Protein AF-A0A524EZS9-F1 (afdb_monomer)

Foldseek 3Di:
DQDKAADDDDDDADDDDAQDADPVRFADAHWTWDDDPFKIWIFHGHRRDTQDIFIATDDDAQWDALQADPVLVQLPDPDHDPPDPSQVVLLVCQLVRNHFKHKDKDAPVVVVVSVVVCVVSVWDWDWAPDPDPRIIMIMIGHWDALVVSTPVVSLVVVVVVRCCSQPNDCVVVVVVLCVVRPPDILNVCNVPDLPDDPDLSSLSVNSSNSSHHSSVSSSVVRD

pLDDT: mean 88.66, std 10.52, range [48.5, 98.44]

Sequence (223 aa):
MKELEKISDDPKSLKRIGRYKDKKGFSLHGIFKRTYSKTQDILFINNGYLMARYKYPRIKPKFNSPMLNAFNLHLCGGWRWTNMDVKKEILNRVIKGLKPMGDIVDKSGDIVKISEILEKEGVTYKITPHSWKGHENIRFCRNGKIEEIFDIEALLADYCDYYATIVGEFEDEYQNFMLKISDHKLSDFLNFNISTPELDSDVIITGLILGYPVWSTVYVMWM

Solvent-accessible surface area (backbone atoms only — not comparable to full-atom values): 12771 Å² total; per-residue (Å²): 129,84,75,71,46,76,79,45,88,67,84,84,84,69,101,52,91,36,85,40,52,50,99,87,67,50,51,35,65,31,35,31,40,38,80,56,96,63,31,34,34,43,37,36,27,59,41,7,36,82,76,48,75,42,65,35,76,60,78,83,81,67,50,84,52,78,24,38,30,76,69,40,46,49,67,74,55,100,53,73,78,84,96,65,66,56,68,61,49,42,54,53,27,25,78,69,58,45,21,42,35,33,76,45,77,40,44,50,78,56,47,54,57,51,47,56,52,31,57,75,71,67,36,50,69,48,78,44,86,42,96,50,90,72,28,26,32,42,30,35,26,46,80,52,42,43,72,80,77,39,64,57,68,35,44,50,57,39,51,48,57,49,30,56,72,74,77,61,72,51,69,68,51,51,52,55,34,47,71,72,44,63,97,31,41,50,65,73,51,67,78,58,67,75,87,68,58,88,48,68,39,42,41,49,48,41,25,56,46,48,4,32,34,69,63,59,39,53,32,60,77,70,109

Mean predicted aligned error: 5.59 Å

Radius of gyration: 18.58 Å; Cα contacts (8 Å, |Δi|>4): 363; chains: 1; bounding box: 44×37×51 Å

Nearest PDB structures (foldseek):
  2guk-assembly1_B  TM=6.531E-01  e=2.894E-02  Porphyromonas gingivalis W83
  4r29-assembly4_D  TM=4.870E-01  e=7.690E-02  Escherichia coli O157:H7
  8rdw-assembly1_BQ  TM=5.490E-01  e=1.146E+00  Psychrobacter urativorans
  4u9w-assembly4_D  TM=3.038E-01  e=1.146E+00  Homo sapiens
  4u9w-assembly3_C  TM=3.074E-01  e=1.146E+00  Homo sapiens

Structure (mmCIF, N/CA/C/O backbone):
data_AF-A0A524EZS9-F1
#
_entry.id   AF-A0A524EZS9-F1
#
loop_
_atom_site.group_PDB
_atom_site.id
_atom_site.type_symbol
_atom_site.label_atom_id
_atom_site.label_alt_id
_atom_site.label_comp_id
_atom_site.label_asym_id
_atom_site.label_entity_id
_atom_site.label_seq_id
_atom_site.pdbx_PDB_ins_code
_atom_site.Cartn_x
_atom_site.Cartn_y
_atom_site.Cartn_z
_atom_site.occupancy
_atom_site.B_iso_or_equiv
_atom_site.auth_seq_id
_atom_site.auth_comp_id
_atom_site.auth_asym_id
_atom_site.auth_atom_id
_atom_site.pdbx_PDB_model_num
ATOM 1 N N . MET A 1 1 ? 6.818 6.355 -30.785 1.00 48.62 1 MET A N 1
ATOM 2 C CA . MET A 1 1 ? 6.673 6.358 -29.308 1.00 48.62 1 MET A CA 1
ATOM 3 C C . MET A 1 1 ? 6.573 4.900 -28.879 1.00 48.62 1 MET A C 1
ATOM 5 O O . MET A 1 1 ? 5.760 4.211 -29.481 1.00 48.62 1 MET A O 1
ATOM 9 N N . LYS A 1 2 ? 7.411 4.396 -27.957 1.00 61.16 2 LYS A N 1
ATOM 10 C CA . LYS A 1 2 ? 7.234 3.025 -27.431 1.00 61.16 2 LYS A CA 1
ATOM 11 C C . LYS A 1 2 ? 5.837 2.899 -26.813 1.00 61.16 2 LYS A C 1
ATOM 13 O O . LYS A 1 2 ? 5.360 3.868 -26.222 1.00 61.16 2 LYS A O 1
ATOM 18 N N . GLU A 1 3 ? 5.204 1.748 -26.999 1.00 78.44 3 GLU A N 1
ATOM 19 C CA . GLU A 1 3 ? 3.816 1.510 -26.602 1.00 78.44 3 GLU A CA 1
ATOM 20 C C . GLU A 1 3 ? 3.653 1.643 -25.079 1.00 78.44 3 GLU A C 1
ATOM 22 O O . GLU A 1 3 ? 4.489 1.163 -24.309 1.00 78.44 3 GLU A O 1
ATOM 27 N N . LEU A 1 4 ? 2.632 2.394 -24.657 1.00 81.69 4 LEU A N 1
ATOM 28 C CA . LEU A 1 4 ? 2.242 2.536 -23.257 1.00 81.69 4 LEU A CA 1
ATOM 29 C C . LEU A 1 4 ? 1.119 1.543 -22.982 1.00 81.69 4 LEU A C 1
ATOM 31 O O . LEU A 1 4 ? 0.081 1.597 -23.639 1.00 81.69 4 LEU A O 1
ATOM 35 N N . GLU A 1 5 ? 1.318 0.676 -22.000 1.00 85.44 5 GLU A N 1
ATOM 36 C CA . GLU A 1 5 ? 0.307 -0.276 -21.545 1.00 85.44 5 GLU A CA 1
ATOM 37 C C . GLU A 1 5 ? -0.454 0.350 -20.373 1.00 85.44 5 GLU A C 1
ATOM 39 O O . GLU A 1 5 ? 0.157 0.710 -19.365 1.00 85.44 5 GLU A O 1
ATOM 44 N N . LYS A 1 6 ? -1.771 0.534 -20.499 1.00 82.56 6 LYS A N 1
ATOM 45 C CA . LYS A 1 6 ? -2.599 1.042 -19.397 1.00 82.56 6 LYS A CA 1
ATOM 46 C C . LYS A 1 6 ? -2.826 -0.082 -18.389 1.00 82.56 6 LYS A C 1
ATOM 48 O O . LYS A 1 6 ? -3.262 -1.157 -18.779 1.00 82.56 6 LYS A O 1
ATOM 53 N N . ILE A 1 7 ? -2.545 0.178 -17.114 1.00 82.19 7 ILE A N 1
ATOM 54 C CA . ILE A 1 7 ? -2.634 -0.831 -16.045 1.00 82.19 7 ILE A CA 1
ATOM 55 C C . ILE A 1 7 ? -3.700 -0.510 -14.984 1.00 82.19 7 ILE A C 1
ATOM 57 O O . ILE A 1 7 ? -3.928 -1.317 -14.091 1.00 82.19 7 ILE A O 1
ATOM 61 N N . SER A 1 8 ? -4.356 0.654 -15.070 1.00 74.00 8 SER A N 1
ATOM 62 C CA . SER A 1 8 ? -5.534 1.005 -14.259 1.00 74.00 8 SER A CA 1
ATOM 63 C C . SER A 1 8 ? -6.376 2.077 -14.952 1.00 74.00 8 SER A C 1
ATOM 65 O O . SER A 1 8 ? -5.825 3.062 -15.459 1.00 74.00 8 SER A O 1
ATOM 67 N N . ASP A 1 9 ? -7.698 1.895 -14.94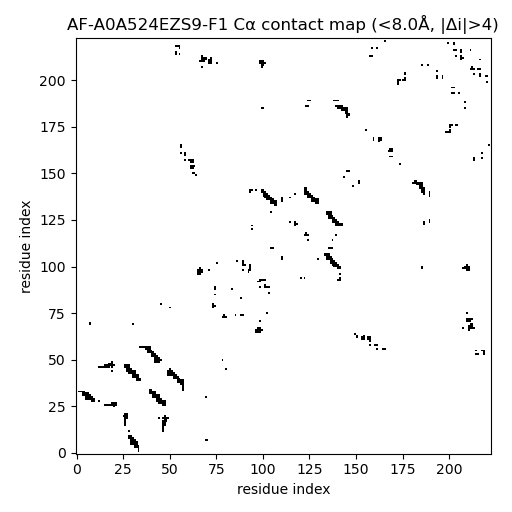1 1.00 63.00 9 ASP A N 1
ATOM 68 C CA . ASP A 1 9 ? -8.696 2.904 -15.317 1.00 63.00 9 ASP A CA 1
ATOM 69 C C . ASP A 1 9 ? -8.974 3.883 -14.164 1.00 63.00 9 ASP A C 1
ATOM 71 O O . ASP A 1 9 ? -8.695 3.573 -13.007 1.00 63.00 9 ASP A O 1
ATOM 75 N N . ASP A 1 10 ? -9.499 5.066 -14.500 1.00 62.81 10 ASP A N 1
ATOM 76 C CA . ASP A 1 10 ? -9.857 6.142 -13.564 1.00 62.81 10 ASP A CA 1
ATOM 77 C C . ASP A 1 10 ? -11.106 6.908 -14.081 1.00 62.81 10 ASP A C 1
ATOM 79 O O . ASP A 1 10 ? -11.367 6.850 -15.295 1.00 62.81 10 ASP A O 1
ATOM 83 N N . PRO A 1 11 ? -11.916 7.597 -13.239 1.00 49.69 11 PRO A N 1
ATOM 84 C CA . PRO A 1 11 ? -13.116 8.311 -13.665 1.00 49.69 11 PRO A CA 1
ATOM 85 C C . PRO A 1 11 ? -12.852 9.403 -14.714 1.00 49.69 11 PRO A C 1
ATOM 87 O O . PRO A 1 11 ? -11.802 10.034 -14.770 1.00 49.69 11 PRO A O 1
ATOM 90 N N . LYS A 1 12 ? -13.861 9.609 -15.568 1.00 51.62 12 LYS A N 1
ATOM 91 C CA . LYS A 1 12 ? -13.824 10.316 -16.864 1.00 51.62 12 LYS A CA 1
ATOM 92 C C . LYS A 1 12 ? -13.040 11.644 -16.899 1.00 51.62 12 LYS A C 1
ATOM 94 O O . LYS A 1 12 ? -13.173 12.501 -16.029 1.00 51.62 12 LYS A O 1
ATOM 99 N N . SER A 1 13 ? -12.322 11.846 -18.011 1.00 48.50 13 SER A N 1
ATOM 100 C CA . SER A 1 13 ? -11.521 13.036 -18.322 1.00 48.50 13 SER A CA 1
ATOM 101 C C . SER A 1 13 ? -12.353 14.268 -18.715 1.00 48.50 13 SER A C 1
ATOM 103 O O . SER A 1 13 ? -13.384 14.175 -19.382 1.00 48.50 13 SER A O 1
ATOM 105 N N . LEU A 1 14 ? -11.858 15.453 -18.339 1.00 54.78 14 LEU A N 1
ATOM 106 C CA . LEU A 1 14 ? -12.316 16.759 -18.830 1.00 54.78 14 LEU A CA 1
ATOM 107 C C . LEU A 1 14 ? -11.382 17.261 -19.948 1.00 54.78 14 LEU A C 1
ATOM 109 O O . LEU A 1 14 ? -10.193 16.940 -19.971 1.00 54.78 14 LEU A O 1
ATOM 113 N N . LYS A 1 15 ? -11.909 18.084 -20.869 1.00 50.81 15 LYS A N 1
ATOM 114 C CA . LYS A 1 15 ? -11.170 18.701 -21.991 1.00 50.81 15 LYS A CA 1
ATOM 115 C C . LYS A 1 15 ? -10.020 19.605 -21.495 1.00 50.81 15 LYS A C 1
ATOM 117 O O . LYS A 1 15 ? -10.236 20.796 -21.291 1.00 50.81 15 LYS A O 1
ATOM 122 N N . ARG A 1 16 ? -8.798 19.075 -21.335 1.00 54.31 16 ARG A N 1
ATOM 123 C CA . ARG A 1 16 ? -7.534 19.843 -21.210 1.00 54.31 16 ARG A CA 1
ATOM 124 C C . ARG A 1 16 ? -6.360 19.120 -21.905 1.00 54.31 16 ARG A C 1
ATOM 126 O O . ARG A 1 16 ? -6.381 17.898 -22.064 1.00 54.31 16 ARG A O 1
ATOM 133 N N . ILE A 1 17 ? -5.377 19.897 -22.380 1.00 68.69 17 ILE A N 1
ATOM 134 C CA . ILE A 1 17 ? -4.349 19.505 -23.368 1.00 68.69 17 ILE A CA 1
ATOM 135 C C . ILE A 1 17 ? -2.992 19.276 -22.681 1.00 68.69 17 ILE A C 1
ATOM 137 O O . ILE A 1 17 ? -2.251 20.226 -22.448 1.00 68.69 17 ILE A O 1
ATOM 141 N N . GLY A 1 18 ? -2.641 18.023 -22.394 1.00 76.81 18 GLY A N 1
ATOM 142 C CA . GLY A 1 18 ? -1.291 17.645 -21.961 1.00 76.81 18 GLY A CA 1
ATOM 143 C C . GLY A 1 18 ? -0.441 17.023 -23.082 1.00 76.81 18 GLY A C 1
ATOM 144 O O . GLY A 1 18 ? -0.925 16.766 -24.189 1.00 76.81 18 GLY A O 1
ATOM 145 N N . ARG A 1 19 ? 0.848 16.773 -22.801 1.00 88.31 19 ARG A N 1
ATOM 146 C CA . ARG A 1 19 ? 1.817 16.189 -23.756 1.00 88.31 19 ARG A CA 1
ATOM 147 C C . ARG A 1 19 ? 1.499 14.733 -24.108 1.00 88.31 19 ARG A C 1
ATOM 149 O O . ARG A 1 19 ? 1.779 14.299 -25.223 1.00 88.31 19 ARG A O 1
ATOM 156 N N . TYR A 1 20 ? 0.972 13.968 -23.157 1.00 88.38 20 TYR A N 1
ATOM 157 C CA . TYR A 1 20 ? 0.719 12.540 -23.327 1.00 88.38 20 TYR A CA 1
ATOM 158 C C . TYR A 1 20 ? -0.641 12.313 -23.989 1.00 88.38 20 TYR A C 1
ATOM 160 O O . TYR A 1 20 ? -1.681 12.600 -23.397 1.00 88.38 20 TYR A O 1
ATOM 168 N N . LYS A 1 21 ? -0.620 11.791 -25.219 1.00 87.88 21 LYS A N 1
ATOM 169 C CA . LYS A 1 21 ? -1.804 11.542 -26.048 1.00 87.88 21 LYS A CA 1
ATOM 170 C C . LYS A 1 21 ? -1.781 10.134 -26.638 1.00 87.88 21 LYS A C 1
ATOM 172 O O . LYS A 1 21 ? -0.705 9.571 -26.844 1.00 87.88 21 LYS A O 1
ATOM 177 N N . ASP A 1 22 ? -2.957 9.579 -26.905 1.00 85.00 22 ASP A N 1
ATOM 178 C CA . ASP A 1 22 ? -3.101 8.339 -27.664 1.00 85.00 22 ASP A CA 1
ATOM 179 C C . ASP A 1 22 ? -2.868 8.558 -29.175 1.00 85.00 22 ASP A C 1
ATOM 181 O O . ASP A 1 22 ? -2.621 9.675 -29.639 1.00 85.00 22 ASP A O 1
ATOM 185 N N . LYS A 1 23 ? -2.957 7.479 -29.968 1.00 84.94 23 LYS A N 1
ATOM 186 C CA . LYS A 1 23 ? -2.782 7.528 -31.434 1.00 84.94 23 LYS A CA 1
ATOM 187 C C . LYS A 1 23 ? -3.839 8.391 -32.146 1.00 84.94 23 LYS A C 1
ATOM 189 O O . LYS A 1 23 ? -3.603 8.808 -33.273 1.00 84.94 23 LYS A O 1
ATOM 194 N N . LYS A 1 24 ? -4.986 8.649 -31.511 1.00 83.25 24 LYS A N 1
ATOM 195 C CA . LYS A 1 24 ? -6.090 9.469 -32.035 1.00 83.25 24 LYS A CA 1
ATOM 196 C C . LYS A 1 24 ? -6.012 10.927 -31.552 1.00 83.25 24 LYS A C 1
ATOM 198 O O . LYS A 1 24 ? -6.862 11.734 -31.912 1.00 83.25 24 LYS A O 1
ATOM 203 N N . GLY A 1 25 ? -4.994 11.278 -30.762 1.00 83.31 25 GLY A N 1
ATOM 204 C CA . GLY A 1 25 ? -4.777 12.625 -30.238 1.00 83.31 25 GLY A CA 1
ATOM 205 C C . GLY A 1 25 ? -5.527 12.941 -28.940 1.00 83.31 25 GLY A C 1
ATOM 206 O O . GLY A 1 25 ? -5.452 14.084 -28.479 1.00 83.31 25 GLY A O 1
ATOM 207 N N . PHE A 1 26 ? -6.208 11.971 -28.322 1.00 83.62 26 PHE A N 1
ATOM 208 C CA . PHE A 1 26 ? -6.876 12.163 -27.034 1.00 83.62 26 PHE A CA 1
ATOM 209 C C . PHE A 1 26 ? -5.866 12.141 -25.887 1.00 83.62 26 PHE A C 1
ATOM 211 O O . PHE A 1 26 ? -4.957 11.312 -25.863 1.00 83.62 26 PHE A O 1
ATOM 218 N N . SER A 1 27 ? -6.027 13.049 -24.922 1.00 87.25 27 SER A N 1
ATOM 219 C CA . SER A 1 27 ? -5.184 13.106 -23.724 1.00 87.25 27 SER A CA 1
ATOM 220 C C . SER A 1 27 ? -5.274 11.800 -22.929 1.00 87.25 27 SER A C 1
ATOM 222 O O . SER A 1 27 ? -6.368 11.341 -22.599 1.00 87.25 27 SER A O 1
ATOM 224 N N . LEU A 1 28 ? -4.120 11.227 -22.584 1.00 88.25 28 LEU A N 1
ATOM 225 C CA . LEU A 1 28 ? -4.051 10.033 -21.743 1.00 88.25 28 LEU A CA 1
ATOM 226 C C . LEU A 1 28 ? -4.429 10.361 -20.294 1.00 88.25 28 LEU A C 1
ATOM 228 O O . LEU A 1 28 ? -4.096 11.428 -19.780 1.00 88.25 28 LEU A O 1
ATOM 232 N N . HIS A 1 29 ? -5.101 9.428 -19.627 1.00 86.25 29 HIS A N 1
ATOM 233 C CA . HIS A 1 29 ? -5.474 9.533 -18.220 1.00 86.25 29 HIS A CA 1
ATOM 234 C C . HIS A 1 29 ? -5.398 8.146 -17.567 1.00 86.25 29 HIS A C 1
ATOM 236 O O . HIS A 1 29 ? -5.930 7.180 -18.123 1.00 86.25 29 HIS A O 1
ATOM 242 N N . GLY A 1 30 ? -4.724 8.045 -16.422 1.00 87.00 30 GLY A N 1
ATOM 243 C CA . GLY A 1 30 ? -4.554 6.814 -15.649 1.00 87.00 30 GLY A CA 1
ATOM 244 C C . GLY A 1 30 ?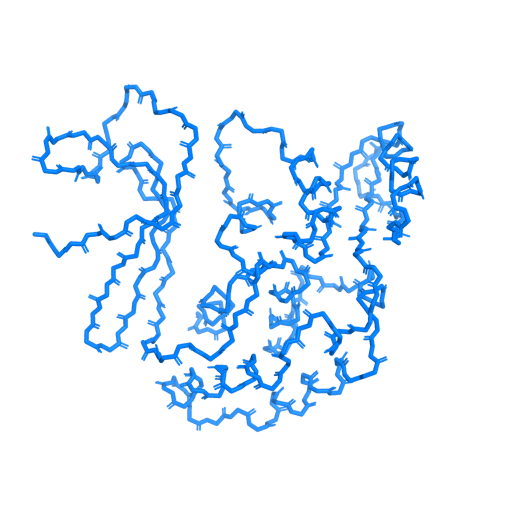 -3.089 6.456 -15.394 1.00 87.00 30 GLY A C 1
ATOM 245 O O . GLY A 1 30 ? -2.196 7.303 -15.473 1.00 87.00 30 GLY A O 1
ATOM 246 N N . ILE A 1 31 ? -2.855 5.181 -15.087 1.00 89.94 31 ILE A N 1
ATOM 247 C CA . ILE A 1 31 ? -1.532 4.636 -14.764 1.00 89.94 31 ILE A CA 1
ATOM 248 C C . ILE A 1 31 ? -1.049 3.791 -15.942 1.00 89.94 31 ILE A C 1
ATOM 250 O O . ILE A 1 31 ? -1.762 2.902 -16.414 1.00 89.94 31 ILE A O 1
ATOM 254 N N . PHE A 1 32 ? 0.160 4.069 -16.422 1.00 92.50 32 PHE A N 1
ATOM 255 C CA . PHE A 1 32 ? 0.726 3.449 -17.617 1.00 92.50 32 PHE A CA 1
ATOM 256 C C . PHE A 1 32 ? 2.084 2.824 -17.327 1.00 92.50 32 PHE A C 1
ATOM 258 O O . PHE A 1 32 ? 2.932 3.440 -16.689 1.00 92.50 32 PHE A O 1
ATOM 265 N N . LYS A 1 33 ? 2.321 1.632 -17.866 1.00 94.12 33 LYS A N 1
ATOM 266 C CA . LYS A 1 33 ? 3.607 0.941 -17.829 1.00 94.12 33 LYS A CA 1
ATOM 267 C C . LYS A 1 33 ? 4.348 1.138 -19.146 1.00 94.12 33 LYS A C 1
ATOM 269 O O . LYS A 1 33 ? 3.765 1.048 -20.230 1.00 94.12 33 LYS A O 1
ATOM 274 N N . ARG A 1 34 ? 5.656 1.375 -19.060 1.00 94.25 34 ARG A N 1
ATOM 275 C CA . ARG A 1 34 ? 6.574 1.395 -20.203 1.00 94.25 34 ARG A CA 1
ATOM 276 C C . ARG A 1 34 ? 7.773 0.505 -19.914 1.00 94.25 34 ARG A C 1
ATOM 278 O O . ARG A 1 34 ? 8.485 0.723 -18.943 1.00 94.25 34 ARG A O 1
ATOM 285 N N . THR A 1 35 ? 8.035 -0.455 -20.794 1.00 93.44 35 THR A N 1
ATOM 286 C CA . THR A 1 35 ? 9.112 -1.436 -20.602 1.00 93.44 35 THR A CA 1
ATOM 287 C C . THR A 1 35 ? 10.314 -1.139 -21.503 1.00 93.44 35 THR A C 1
ATOM 289 O O . THR A 1 35 ? 10.173 -0.827 -22.690 1.00 93.44 35 THR A O 1
ATOM 292 N N . TYR A 1 36 ? 11.515 -1.256 -20.941 1.00 93.00 36 TYR A N 1
ATOM 293 C CA . TYR A 1 36 ? 12.800 -1.200 -21.640 1.00 93.00 36 TYR A CA 1
ATOM 294 C C . TYR A 1 36 ? 13.545 -2.533 -21.466 1.00 93.00 36 TYR A C 1
ATOM 296 O O . TYR A 1 36 ? 13.047 -3.463 -20.832 1.00 93.00 36 TYR A O 1
ATOM 304 N N . SER A 1 37 ? 14.740 -2.644 -22.053 1.00 91.31 37 SER A N 1
ATOM 305 C CA . SER A 1 37 ? 15.555 -3.860 -21.948 1.00 91.31 37 SER A CA 1
ATOM 306 C C . SER A 1 37 ? 15.927 -4.177 -20.497 1.00 91.31 37 SER A C 1
ATOM 308 O O . SER A 1 37 ? 15.740 -5.309 -20.074 1.00 91.31 37 SER A O 1
ATOM 310 N N . LYS A 1 38 ? 16.385 -3.171 -19.738 1.00 91.88 38 LYS A N 1
ATOM 311 C CA . LYS A 1 38 ? 16.866 -3.323 -18.350 1.00 91.88 38 LYS A CA 1
ATOM 312 C C . LYS A 1 38 ? 15.968 -2.705 -17.273 1.00 91.88 38 LYS A C 1
ATOM 314 O O . LYS A 1 38 ? 16.179 -2.947 -16.096 1.00 91.88 38 LYS A O 1
ATOM 319 N N . THR A 1 39 ? 15.012 -1.860 -17.654 1.00 93.69 39 THR A N 1
ATOM 320 C CA . THR A 1 39 ? 14.208 -1.066 -16.706 1.00 93.69 39 THR A CA 1
ATOM 321 C C . THR A 1 39 ? 12.743 -1.024 -17.109 1.00 93.69 39 THR A C 1
ATOM 323 O O . THR A 1 39 ? 12.391 -1.312 -18.259 1.00 93.69 39 THR A O 1
ATOM 326 N N . GLN A 1 40 ? 11.890 -0.631 -16.171 1.00 94.75 40 GLN A N 1
ATOM 327 C CA . GLN A 1 40 ? 10.481 -0.326 -16.387 1.00 94.75 40 GLN A CA 1
ATOM 328 C C . GLN A 1 40 ? 10.155 1.049 -15.796 1.00 94.75 40 GLN A C 1
ATOM 330 O O . GLN A 1 40 ? 10.717 1.441 -14.778 1.00 94.75 40 GLN A O 1
ATOM 335 N N . ASP A 1 41 ? 9.264 1.787 -16.462 1.00 95.06 41 ASP A N 1
ATOM 336 C CA . ASP A 1 41 ? 8.643 2.990 -15.914 1.00 95.06 41 ASP A CA 1
ATOM 337 C C . ASP A 1 41 ? 7.170 2.703 -15.595 1.00 95.06 41 ASP A C 1
ATOM 339 O O . ASP A 1 41 ? 6.451 2.156 -16.439 1.00 95.06 41 ASP A O 1
ATOM 343 N N . ILE A 1 42 ? 6.696 3.181 -14.446 1.00 93.94 42 ILE A N 1
ATOM 344 C CA . ILE A 1 42 ? 5.274 3.424 -14.186 1.00 93.94 42 ILE A CA 1
ATOM 345 C C . ILE A 1 42 ? 5.030 4.929 -14.219 1.00 93.94 42 ILE A C 1
ATOM 347 O O . ILE A 1 42 ? 5.713 5.698 -13.544 1.00 93.94 42 ILE A O 1
ATOM 351 N N . LEU A 1 43 ? 4.073 5.348 -15.040 1.00 92.62 43 LEU A N 1
ATOM 352 C CA . LEU A 1 43 ? 3.720 6.736 -15.302 1.00 92.62 43 LEU A CA 1
ATOM 353 C C . LEU A 1 43 ? 2.302 6.998 -14.808 1.00 92.62 43 LEU A C 1
ATOM 355 O O . LEU A 1 43 ? 1.352 6.379 -15.284 1.00 92.62 43 LEU A O 1
ATOM 359 N N . PHE A 1 44 ? 2.159 7.964 -13.913 1.00 89.75 44 PHE A N 1
ATOM 360 C CA . PHE A 1 44 ? 0.867 8.478 -13.479 1.00 89.75 44 PHE A CA 1
ATOM 361 C C . PHE A 1 44 ? 0.534 9.691 -14.332 1.00 89.75 44 PHE A C 1
ATOM 363 O O . PHE A 1 44 ? 1.257 10.686 -14.294 1.00 89.75 44 PHE A O 1
ATOM 370 N N . ILE A 1 45 ? -0.519 9.605 -15.140 1.00 88.62 45 ILE A N 1
ATOM 371 C CA . ILE A 1 45 ? -0.875 10.645 -16.106 1.00 88.62 45 ILE A CA 1
ATOM 372 C C . ILE A 1 45 ? -2.284 11.150 -15.808 1.00 88.62 45 ILE A C 1
ATOM 374 O O . ILE A 1 45 ? -3.236 10.376 -15.802 1.00 88.62 45 ILE A O 1
ATOM 378 N N . ASN A 1 46 ? -2.432 12.460 -15.625 1.00 86.44 46 ASN A N 1
ATOM 379 C CA . ASN A 1 46 ? -3.723 13.117 -15.446 1.00 86.44 46 ASN A CA 1
ATOM 380 C C . ASN A 1 46 ? -3.983 14.064 -16.623 1.00 86.44 46 ASN A C 1
ATOM 382 O O . ASN A 1 46 ? -3.300 15.077 -16.776 1.00 86.44 46 ASN A O 1
ATOM 386 N N . ASN A 1 47 ? -4.954 13.725 -17.476 1.00 84.69 47 ASN A N 1
ATOM 387 C CA . ASN A 1 47 ? -5.359 14.530 -18.640 1.00 84.69 47 ASN A CA 1
ATOM 388 C C . ASN A 1 47 ? -4.170 14.968 -19.523 1.00 84.69 47 ASN A C 1
ATOM 390 O O . ASN A 1 47 ? -4.080 16.106 -19.983 1.00 84.69 47 ASN A O 1
ATOM 394 N N . GLY A 1 48 ? -3.244 14.042 -19.761 1.00 87.94 48 GLY A N 1
ATOM 395 C CA . GLY A 1 48 ? -2.057 14.220 -20.587 1.00 87.94 48 GLY A CA 1
ATOM 396 C C . GLY A 1 48 ? -0.855 14.846 -19.873 1.00 87.94 48 GLY A C 1
ATOM 397 O O . GLY A 1 48 ? 0.187 15.012 -20.512 1.00 87.94 48 GLY A O 1
ATOM 398 N N . TYR A 1 49 ? -0.959 15.198 -18.590 1.00 87.62 49 TYR A N 1
ATOM 399 C CA . TYR A 1 49 ? 0.160 15.673 -17.770 1.00 87.62 49 TYR A CA 1
ATOM 400 C C . TYR A 1 49 ? 0.757 14.523 -16.964 1.00 87.62 49 TYR A C 1
ATOM 402 O O . TYR A 1 49 ? 0.023 13.750 -16.357 1.00 87.62 49 TYR A O 1
ATOM 410 N N . LEU A 1 50 ? 2.086 14.411 -16.953 1.00 89.94 50 LEU A N 1
ATOM 411 C CA . LEU A 1 50 ? 2.784 13.457 -16.093 1.00 89.94 50 LEU A CA 1
ATOM 412 C C . LEU A 1 50 ? 2.782 13.990 -14.658 1.00 89.94 50 LEU A C 1
ATOM 414 O O . LEU A 1 50 ? 3.340 15.053 -14.408 1.00 89.94 50 LEU A O 1
ATOM 418 N N . MET A 1 51 ? 2.169 13.241 -13.750 1.00 87.06 51 MET A N 1
ATOM 419 C CA . MET A 1 51 ? 2.078 13.557 -12.325 1.00 87.06 51 MET A CA 1
ATOM 420 C C . MET A 1 51 ? 3.239 12.945 -11.544 1.00 87.06 51 MET A C 1
ATOM 422 O O . MET A 1 51 ? 3.855 13.616 -10.728 1.00 87.06 51 MET A O 1
ATOM 426 N N . ALA A 1 52 ? 3.549 11.677 -11.820 1.00 88.81 52 ALA A N 1
ATOM 427 C CA . ALA A 1 52 ? 4.636 10.945 -11.183 1.00 88.81 52 ALA A CA 1
ATOM 428 C C . ALA A 1 52 ? 5.220 9.908 -12.146 1.00 88.81 52 ALA A C 1
ATOM 430 O O . ALA A 1 52 ? 4.524 9.394 -13.031 1.00 88.81 52 ALA A O 1
ATOM 431 N N . ARG A 1 53 ? 6.502 9.592 -11.961 1.00 91.81 53 ARG A N 1
ATOM 432 C CA . ARG A 1 53 ? 7.211 8.539 -12.688 1.00 91.81 53 ARG A CA 1
ATOM 433 C C . ARG A 1 53 ? 8.050 7.735 -11.709 1.00 91.81 53 ARG A C 1
ATOM 435 O O . ARG A 1 53 ? 8.889 8.308 -11.032 1.00 91.81 53 ARG A O 1
ATOM 442 N N . TYR A 1 54 ? 7.881 6.422 -11.741 1.00 92.56 54 TYR A N 1
ATOM 443 C CA . TYR A 1 54 ? 8.708 5.477 -11.000 1.00 92.56 54 TYR A CA 1
ATOM 444 C C . TYR A 1 54 ? 9.496 4.658 -12.005 1.00 92.56 54 TYR A C 1
ATOM 446 O O . TYR A 1 54 ? 8.895 3.954 -12.816 1.00 92.56 54 TYR A O 1
ATOM 454 N N . LYS A 1 55 ? 10.820 4.786 -11.990 1.00 94.00 55 LYS A N 1
ATOM 455 C CA . LYS A 1 55 ? 11.719 4.035 -12.870 1.00 94.00 55 LYS A CA 1
ATOM 456 C C . LYS A 1 55 ? 12.517 3.044 -12.037 1.00 94.00 55 LYS A C 1
ATOM 458 O O . LYS A 1 55 ? 13.249 3.465 -11.158 1.00 94.00 55 LYS A O 1
ATOM 463 N N . TYR A 1 56 ? 12.422 1.760 -12.345 1.00 93.56 56 TYR A N 1
ATOM 464 C CA . TYR A 1 56 ? 13.052 0.693 -11.562 1.00 93.56 56 TYR A CA 1
ATOM 465 C C . TYR A 1 56 ? 13.634 -0.391 -12.483 1.00 93.56 56 TYR A C 1
ATOM 467 O O . TYR A 1 56 ? 13.303 -0.425 -13.681 1.00 93.56 56 TYR A O 1
ATOM 475 N N . PRO A 1 57 ? 14.542 -1.247 -11.979 1.00 93.44 57 PRO A N 1
ATOM 476 C CA . PRO A 1 57 ? 15.052 -2.386 -12.732 1.00 93.44 57 PRO A CA 1
ATOM 477 C C . PRO A 1 57 ? 13.936 -3.311 -13.209 1.00 93.44 57 PRO A C 1
ATOM 479 O O . PRO A 1 57 ? 12.863 -3.378 -12.626 1.00 93.44 57 PRO A O 1
ATOM 482 N N . ARG A 1 58 ? 14.167 -4.035 -14.299 1.00 93.19 58 ARG A N 1
ATOM 483 C CA . ARG A 1 58 ? 13.204 -5.024 -14.780 1.00 93.19 58 ARG A CA 1
ATOM 484 C C . ARG A 1 58 ? 13.534 -6.389 -14.185 1.00 93.19 58 ARG A C 1
ATOM 486 O O . ARG A 1 58 ? 14.560 -6.955 -14.546 1.00 93.19 58 ARG A O 1
ATOM 493 N N . ILE A 1 59 ? 12.615 -6.939 -13.398 1.00 93.06 59 ILE A N 1
ATOM 494 C CA . ILE A 1 59 ? 12.665 -8.326 -12.912 1.00 93.06 59 ILE A CA 1
ATOM 495 C C . ILE A 1 59 ? 11.415 -9.096 -13.358 1.00 93.06 59 ILE A C 1
ATOM 497 O O . ILE A 1 59 ? 10.479 -8.517 -13.923 1.00 93.06 59 ILE A O 1
ATOM 501 N N . LYS A 1 60 ? 11.395 -10.410 -13.128 1.00 93.50 60 LYS A N 1
ATOM 502 C CA . LYS A 1 60 ? 10.171 -11.212 -13.223 1.00 93.50 60 LYS A CA 1
ATOM 503 C C . LYS A 1 60 ? 9.558 -11.285 -11.818 1.00 93.50 60 LYS A C 1
ATOM 505 O O . LYS A 1 60 ? 10.144 -11.972 -10.989 1.00 93.50 60 LYS A O 1
ATOM 510 N N . PRO A 1 61 ? 8.426 -10.607 -11.554 1.00 93.38 61 PRO A N 1
ATOM 511 C CA . PRO A 1 61 ? 7.848 -10.585 -10.216 1.00 93.38 61 PRO A CA 1
ATOM 512 C C . PRO A 1 61 ? 7.379 -11.983 -9.813 1.00 93.38 61 PRO A C 1
ATOM 514 O O . PRO A 1 61 ? 6.773 -12.699 -10.621 1.00 93.38 61 PRO A O 1
ATOM 517 N N . LYS A 1 62 ? 7.672 -12.350 -8.571 1.00 95.88 62 LYS A N 1
ATOM 518 C CA . LYS A 1 62 ? 7.234 -13.574 -7.897 1.00 95.88 62 LYS A CA 1
ATOM 519 C C . LYS A 1 62 ? 6.102 -13.260 -6.929 1.00 95.88 62 LYS A C 1
ATOM 521 O O . LYS A 1 62 ? 5.150 -14.028 -6.838 1.00 95.88 62 LYS A O 1
ATOM 526 N N . PHE A 1 63 ? 6.174 -12.112 -6.262 1.00 96.19 63 PHE A N 1
ATOM 527 C CA . PHE A 1 63 ? 5.158 -11.674 -5.326 1.00 96.19 63 PHE A CA 1
ATOM 528 C C . PHE A 1 63 ? 3.929 -11.128 -6.045 1.00 96.19 63 PHE A C 1
ATOM 530 O O . PHE A 1 63 ? 4.016 -10.323 -6.978 1.00 96.19 63 PHE A O 1
ATOM 537 N N . ASN A 1 64 ? 2.754 -11.521 -5.563 1.00 94.75 64 ASN A N 1
ATOM 538 C CA . ASN A 1 64 ? 1.492 -10.968 -6.017 1.00 94.75 64 ASN A CA 1
ATOM 539 C C . ASN A 1 64 ? 0.504 -10.895 -4.855 1.00 94.75 64 ASN A C 1
ATOM 541 O O . ASN A 1 64 ? 0.218 -11.895 -4.206 1.00 94.75 64 ASN A O 1
ATOM 545 N N . SER A 1 65 ? -0.069 -9.717 -4.635 1.00 95.94 65 SER A N 1
ATOM 546 C CA . SER A 1 65 ? -1.150 -9.535 -3.673 1.00 95.94 65 SER A CA 1
ATOM 547 C C . SER A 1 65 ? -2.164 -8.541 -4.228 1.00 95.94 65 SER A C 1
ATOM 549 O O . SER A 1 65 ? -1.770 -7.456 -4.667 1.00 95.94 65 SER A O 1
ATOM 551 N N . PRO A 1 66 ? -3.477 -8.833 -4.159 1.00 95.69 66 PRO A N 1
ATOM 552 C CA . PRO A 1 66 ? -4.497 -7.854 -4.524 1.00 95.69 66 PRO A CA 1
ATOM 553 C C . PRO A 1 66 ? -4.440 -6.607 -3.629 1.00 95.69 66 PRO A C 1
ATOM 555 O O . PRO A 1 66 ? -4.935 -5.549 -4.020 1.00 95.69 66 PRO A O 1
ATOM 558 N N . MET A 1 67 ? -3.809 -6.703 -2.453 1.00 96.56 67 MET A N 1
ATOM 559 C CA . MET A 1 67 ? -3.657 -5.594 -1.519 1.00 96.56 67 MET A CA 1
ATOM 560 C C . MET A 1 67 ? -2.493 -4.656 -1.853 1.00 96.56 67 MET A C 1
ATOM 562 O O . MET A 1 67 ? -2.453 -3.557 -1.307 1.00 96.56 67 MET A O 1
ATOM 566 N N . LEU A 1 68 ? -1.555 -5.051 -2.722 1.00 95.19 68 LEU A N 1
ATOM 567 C CA . LEU A 1 68 ? -0.392 -4.240 -3.100 1.00 95.19 68 LEU A CA 1
ATOM 568 C C . LEU A 1 68 ? -0.528 -3.805 -4.557 1.00 95.19 68 LEU A C 1
ATOM 570 O O . LEU A 1 68 ? -0.187 -4.531 -5.488 1.00 95.19 68 LEU A O 1
ATOM 574 N N . ASN A 1 69 ? -1.074 -2.609 -4.774 1.00 93.19 69 ASN A N 1
ATOM 575 C CA . ASN A 1 69 ? -1.444 -2.152 -6.111 1.00 93.19 69 ASN A CA 1
ATOM 576 C C . ASN A 1 69 ? -1.256 -0.642 -6.282 1.00 93.19 69 ASN A C 1
ATOM 578 O O . ASN A 1 69 ? -1.243 0.135 -5.330 1.00 93.19 69 ASN A O 1
ATOM 582 N N . ALA A 1 70 ? -1.137 -0.212 -7.538 1.00 90.12 70 ALA A N 1
ATOM 583 C CA . ALA A 1 70 ? -0.869 1.183 -7.870 1.00 90.12 70 ALA A CA 1
ATOM 584 C C . ALA A 1 70 ? -2.013 2.139 -7.479 1.00 90.12 70 ALA A C 1
ATOM 586 O O . ALA A 1 70 ? -1.771 3.327 -7.284 1.00 90.12 70 ALA A O 1
ATOM 587 N N . PHE A 1 71 ? -3.243 1.632 -7.334 1.00 89.69 71 PHE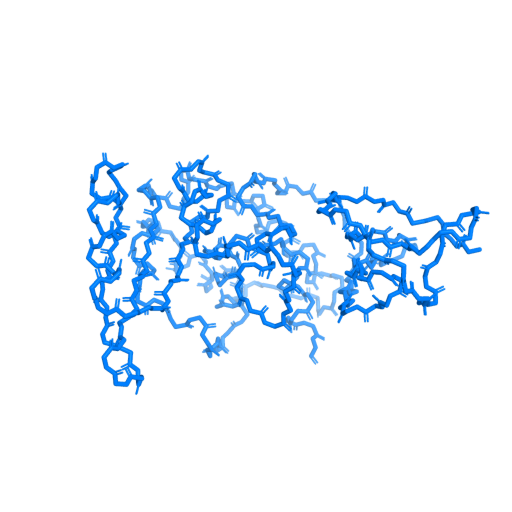 A N 1
ATOM 588 C CA . PHE A 1 71 ? -4.373 2.422 -6.847 1.00 89.69 71 PHE A CA 1
ATOM 589 C C . PHE A 1 71 ? -4.175 2.809 -5.377 1.00 89.69 71 PHE A C 1
ATOM 591 O O . PHE A 1 71 ? -4.466 3.932 -4.991 1.00 89.69 71 PHE A O 1
ATOM 598 N N . ASN A 1 72 ? -3.612 1.937 -4.541 1.00 92.38 72 ASN A N 1
ATOM 599 C CA . ASN A 1 72 ? -3.388 2.247 -3.128 1.00 92.38 72 ASN A CA 1
ATOM 600 C C . ASN A 1 72 ? -2.376 3.380 -2.897 1.00 92.38 72 ASN A C 1
ATOM 602 O O . ASN A 1 72 ? -2.491 4.062 -1.880 1.00 92.38 72 ASN A O 1
ATOM 606 N N . LEU A 1 73 ? -1.453 3.630 -3.837 1.00 88.88 73 LEU A N 1
ATOM 607 C CA . LEU A 1 73 ? -0.561 4.801 -3.804 1.00 88.88 73 LEU A CA 1
ATOM 608 C C . LEU A 1 73 ? -1.336 6.120 -3.883 1.00 88.88 73 LEU A C 1
ATOM 610 O O . LEU A 1 73 ? -0.943 7.097 -3.256 1.00 88.88 73 LEU A O 1
ATOM 614 N N . HIS A 1 74 ? -2.454 6.150 -4.616 1.00 86.25 74 HIS A N 1
ATOM 615 C CA . HIS A 1 74 ? -3.313 7.333 -4.708 1.00 86.25 74 HIS A CA 1
ATOM 616 C C . HIS A 1 74 ? -3.902 7.723 -3.338 1.00 86.25 74 HIS A C 1
ATOM 618 O O . HIS A 1 74 ? -4.177 8.894 -3.075 1.00 86.25 74 HIS A O 1
ATOM 624 N N . LEU A 1 75 ? -4.084 6.746 -2.451 1.00 88.62 75 LEU A N 1
ATOM 625 C CA . LEU A 1 75 ? -4.805 6.921 -1.195 1.00 88.62 75 LEU A CA 1
ATOM 626 C C . LEU A 1 75 ? -3.932 7.406 -0.032 1.00 88.62 75 LEU A C 1
ATOM 628 O O . LEU A 1 75 ? -4.471 7.708 1.026 1.00 88.62 75 LEU A O 1
ATOM 632 N N . CYS A 1 76 ? -2.611 7.486 -0.201 1.00 76.62 76 CYS A N 1
ATOM 633 C CA . CYS A 1 76 ? -1.679 7.771 0.896 1.00 76.62 76 CYS A CA 1
ATOM 634 C C . CYS A 1 76 ? -0.853 9.058 0.708 1.00 76.62 76 CYS A C 1
ATOM 636 O O . CYS A 1 76 ? 0.178 9.235 1.349 1.00 76.62 76 CYS A O 1
ATOM 638 N N . GLY A 1 77 ? -1.331 9.988 -0.126 1.00 65.12 77 GLY A N 1
ATOM 639 C CA . GLY A 1 77 ? -0.759 11.333 -0.261 1.00 65.12 77 GLY A CA 1
ATOM 640 C C . GLY A 1 77 ? 0.213 11.511 -1.435 1.00 65.12 77 GLY A C 1
ATOM 641 O O . GLY A 1 77 ? 0.439 10.613 -2.238 1.00 65.12 77 GLY A O 1
ATOM 642 N N . GLY A 1 78 ? 0.736 12.730 -1.598 1.00 63.28 78 GLY A N 1
ATOM 643 C CA . GLY A 1 78 ? 1.668 13.109 -2.676 1.00 63.28 78 GLY A CA 1
ATOM 644 C C . GLY A 1 78 ? 1.006 13.456 -4.016 1.00 63.28 78 GLY A C 1
ATOM 645 O O . GLY A 1 78 ? 1.411 14.412 -4.674 1.00 63.28 78 GLY A O 1
ATOM 646 N N . TRP A 1 79 ? -0.061 12.757 -4.407 1.00 67.25 79 TRP A N 1
ATOM 647 C CA . TRP A 1 79 ? -0.868 13.105 -5.580 1.00 67.25 79 TRP A CA 1
ATOM 648 C C . TRP A 1 79 ? -2.287 12.537 -5.451 1.00 67.25 79 TRP A C 1
ATOM 650 O O . TRP A 1 79 ? -2.506 11.506 -4.818 1.00 67.25 79 TRP A O 1
ATOM 660 N N . ARG A 1 80 ? -3.278 13.220 -6.040 1.00 67.94 80 ARG A N 1
ATOM 661 C CA . ARG A 1 80 ? -4.674 12.773 -5.992 1.00 67.94 80 ARG A CA 1
ATOM 662 C C . ARG A 1 80 ? -5.400 12.900 -7.322 1.00 67.94 80 ARG A C 1
ATOM 664 O O . ARG A 1 80 ? -5.300 13.934 -7.984 1.00 67.94 80 ARG A O 1
ATOM 671 N N . TRP A 1 81 ? -6.177 11.884 -7.674 1.00 70.69 81 TRP A N 1
ATOM 672 C CA . TRP A 1 81 ? -7.270 12.028 -8.617 1.00 70.69 81 TRP A CA 1
ATOM 673 C C . TRP A 1 81 ? -8.330 12.984 -8.072 1.00 70.69 81 TRP A C 1
ATOM 675 O O . TRP A 1 81 ? -8.586 13.084 -6.870 1.00 70.69 81 TRP A O 1
ATOM 685 N N . THR A 1 82 ? -8.908 13.761 -8.980 1.00 67.62 82 THR A N 1
ATOM 686 C CA . THR A 1 82 ? -9.988 14.696 -8.671 1.00 67.62 82 THR A CA 1
ATOM 687 C C . THR A 1 82 ? -11.314 13.943 -8.604 1.00 67.62 82 THR A C 1
ATOM 689 O O . THR A 1 82 ? -11.550 13.077 -9.440 1.00 67.62 82 THR A O 1
ATOM 692 N N . ASN A 1 83 ? -12.209 14.339 -7.692 1.00 75.06 83 ASN A N 1
ATOM 693 C CA . ASN A 1 83 ? -13.585 13.825 -7.566 1.00 75.06 83 ASN A CA 1
ATOM 694 C C . ASN A 1 83 ? -13.745 12.435 -6.919 1.00 75.06 83 ASN A C 1
ATOM 696 O O . ASN A 1 83 ? -14.754 11.772 -7.150 1.00 75.06 83 ASN A O 1
ATOM 700 N N . MET A 1 84 ? -12.796 12.005 -6.085 1.00 82.88 84 MET A N 1
ATOM 701 C CA . MET A 1 84 ? -12.934 10.803 -5.256 1.00 82.88 84 MET A CA 1
ATOM 702 C C . MET A 1 84 ? -13.054 11.176 -3.778 1.00 82.88 84 MET A C 1
ATOM 704 O O . MET A 1 84 ? -12.308 12.020 -3.279 1.00 82.88 84 MET A O 1
ATOM 708 N N . ASP A 1 85 ? -13.966 10.513 -3.068 1.00 90.06 85 ASP A N 1
ATOM 709 C CA . ASP A 1 85 ? -13.964 10.507 -1.607 1.00 90.06 85 ASP A CA 1
ATOM 710 C C . ASP A 1 85 ? -12.896 9.523 -1.114 1.00 90.06 85 ASP A C 1
ATOM 712 O O . ASP A 1 85 ? -13.131 8.321 -0.973 1.00 90.06 85 ASP A O 1
ATOM 716 N N . VAL A 1 86 ? -11.688 10.050 -0.906 1.00 90.38 86 VAL A N 1
ATOM 717 C CA . VAL A 1 86 ? -10.507 9.267 -0.520 1.00 90.38 86 VAL A CA 1
ATOM 718 C C . VAL A 1 86 ? -10.730 8.521 0.796 1.00 90.38 86 VAL A C 1
ATOM 720 O O . VAL A 1 86 ? -10.331 7.366 0.905 1.00 90.38 86 VAL A O 1
ATOM 723 N N . LYS A 1 87 ? -11.404 9.132 1.781 1.00 92.81 87 LYS A N 1
ATOM 724 C CA . LYS A 1 87 ? -11.620 8.514 3.101 1.00 92.81 87 LYS A CA 1
ATOM 725 C C . LYS A 1 87 ? -12.510 7.284 2.970 1.00 92.81 87 LYS A C 1
ATOM 727 O O . LYS A 1 87 ? -12.171 6.209 3.466 1.00 92.81 87 LYS A O 1
ATOM 732 N N . LYS A 1 88 ? -13.615 7.429 2.232 1.00 94.12 88 LYS A N 1
ATOM 733 C CA . LYS A 1 88 ? -14.529 6.323 1.936 1.00 94.12 88 LYS A CA 1
ATOM 734 C C . LYS A 1 88 ? -13.833 5.205 1.164 1.00 94.12 88 LYS A C 1
ATOM 736 O O . LYS A 1 88 ? -14.082 4.033 1.438 1.00 94.12 88 LYS A O 1
ATOM 741 N N . GLU A 1 89 ? -12.965 5.546 0.217 1.00 94.31 89 GLU A N 1
ATOM 742 C CA . GLU A 1 89 ? -12.239 4.544 -0.561 1.00 94.31 89 GLU A CA 1
ATOM 743 C C . GLU A 1 89 ? -11.190 3.801 0.279 1.00 94.31 89 GLU A C 1
ATOM 745 O O . GLU A 1 89 ? -11.120 2.576 0.196 1.00 94.31 89 GLU A O 1
ATOM 750 N N . ILE A 1 90 ? -10.440 4.488 1.150 1.00 95.50 90 ILE A N 1
ATOM 751 C CA . ILE A 1 90 ? -9.528 3.834 2.106 1.00 95.50 90 ILE A CA 1
ATOM 752 C C . ILE A 1 90 ? -10.302 2.823 2.959 1.00 95.50 90 ILE A C 1
ATOM 754 O O . ILE A 1 90 ? -9.927 1.650 3.003 1.00 95.50 90 ILE A O 1
ATOM 758 N N . LEU A 1 91 ? -11.403 3.259 3.579 1.00 96.81 91 LEU A N 1
ATOM 759 C CA . LEU A 1 91 ? -12.239 2.419 4.437 1.00 96.81 91 LEU A CA 1
ATOM 760 C C . LEU A 1 91 ? -12.750 1.177 3.694 1.00 96.81 91 LEU A C 1
ATOM 762 O O . LEU A 1 91 ? -12.506 0.046 4.116 1.00 96.81 91 LEU A O 1
ATOM 766 N N . ASN A 1 92 ? -13.387 1.380 2.538 1.00 96.69 92 ASN A N 1
ATOM 767 C CA . ASN A 1 92 ? -13.948 0.297 1.732 1.00 96.69 92 ASN A CA 1
ATOM 768 C C . ASN A 1 92 ? -12.895 -0.721 1.295 1.00 96.69 92 ASN A C 1
ATOM 770 O O . ASN A 1 92 ? -13.180 -1.917 1.244 1.00 96.69 92 ASN A O 1
ATOM 774 N N . ARG A 1 93 ? -11.693 -0.270 0.931 1.00 97.00 93 ARG A N 1
ATOM 775 C CA . ARG A 1 93 ? -10.646 -1.168 0.439 1.00 97.00 93 ARG A CA 1
ATOM 776 C C . ARG A 1 93 ? -10.046 -2.017 1.541 1.00 97.00 93 ARG A C 1
ATOM 778 O O . ARG A 1 93 ? -9.768 -3.182 1.273 1.00 97.00 93 ARG A O 1
ATOM 785 N N . VAL A 1 94 ? -9.881 -1.484 2.751 1.00 97.56 94 VAL A N 1
ATOM 786 C CA . VAL A 1 94 ? -9.421 -2.298 3.887 1.00 97.56 94 VAL A CA 1
ATOM 787 C C . VAL A 1 94 ? -10.457 -3.365 4.224 1.00 97.56 94 VAL A C 1
ATOM 789 O O . VAL A 1 94 ? -10.112 -4.546 4.250 1.00 97.56 94 VAL A O 1
ATOM 792 N N . ILE A 1 95 ? -11.736 -2.986 4.341 1.00 96.50 95 ILE A N 1
ATOM 793 C CA . ILE A 1 95 ? -12.846 -3.927 4.590 1.00 96.50 95 ILE A CA 1
ATOM 794 C C . ILE A 1 95 ? -12.881 -5.026 3.512 1.00 96.50 95 ILE A C 1
ATOM 796 O O . ILE A 1 95 ? -12.958 -6.214 3.817 1.00 96.50 95 ILE A O 1
ATOM 800 N N . LYS A 1 96 ? -12.724 -4.658 2.234 1.00 96.50 96 LYS A N 1
ATOM 801 C CA . LYS A 1 96 ? -12.733 -5.606 1.104 1.00 96.50 96 LYS A CA 1
ATOM 802 C C . LYS A 1 96 ? -11.440 -6.410 0.923 1.00 96.50 96 LYS A C 1
ATOM 804 O O . LYS A 1 96 ? -11.395 -7.256 0.037 1.00 96.50 96 LYS A O 1
ATOM 809 N N . GLY A 1 97 ? -10.384 -6.165 1.703 1.00 95.81 97 GLY A N 1
ATOM 810 C CA . GLY A 1 97 ? -9.088 -6.832 1.499 1.00 95.81 97 GLY A CA 1
ATOM 811 C C . GLY A 1 97 ? -8.372 -6.441 0.213 1.00 95.81 97 GLY A C 1
ATOM 812 O O . GLY A 1 97 ? -7.713 -7.270 -0.40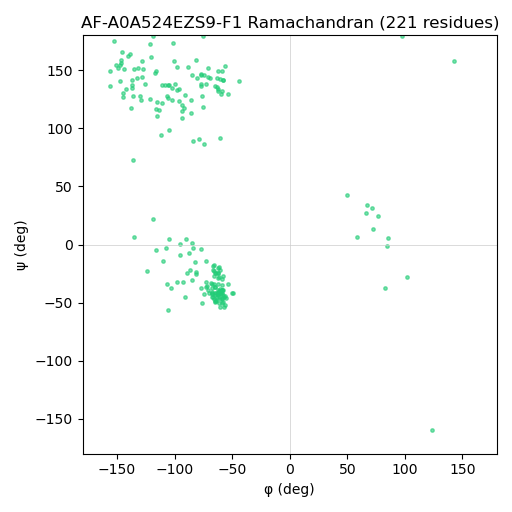0 1.00 95.81 97 GLY A O 1
ATOM 813 N N . LEU A 1 98 ? -8.518 -5.187 -0.206 1.00 96.62 98 LEU A N 1
ATOM 814 C CA . LEU A 1 98 ? -7.808 -4.582 -1.339 1.00 96.62 98 LEU A CA 1
ATOM 815 C C . LEU A 1 98 ? -6.742 -3.570 -0.891 1.00 96.62 98 LEU A C 1
ATOM 817 O O . LEU A 1 98 ? -6.031 -2.997 -1.722 1.00 96.62 98 LEU A O 1
ATOM 821 N N . LYS A 1 99 ? -6.644 -3.334 0.419 1.00 96.56 99 LYS A N 1
ATOM 822 C CA . LYS A 1 99 ? -5.608 -2.551 1.090 1.00 96.56 99 LYS A CA 1
ATOM 823 C C . LYS A 1 99 ? -5.374 -3.160 2.484 1.00 96.56 99 LYS A C 1
ATOM 825 O O . LYS A 1 99 ? -6.359 -3.558 3.102 1.00 96.56 99 LYS A O 1
ATOM 830 N N . PRO A 1 100 ? -4.134 -3.248 2.988 1.00 96.75 100 PRO A N 1
ATOM 831 C CA . PRO A 1 100 ? -3.870 -3.907 4.271 1.00 96.75 100 PRO A CA 1
ATOM 832 C C . PRO A 1 100 ? -4.283 -3.035 5.456 1.00 96.75 100 PRO A C 1
ATOM 834 O O . PRO A 1 100 ? -5.031 -3.477 6.330 1.00 96.75 100 PRO A O 1
ATOM 837 N N . MET A 1 101 ? -3.833 -1.778 5.445 1.00 97.19 101 MET A N 1
ATOM 838 C CA . MET A 1 101 ? -4.132 -0.792 6.478 1.00 97.19 101 MET A CA 1
ATOM 839 C C . MET A 1 101 ? -4.685 0.500 5.890 1.00 97.19 101 MET A C 1
ATOM 841 O O . MET A 1 101 ? -4.362 0.878 4.766 1.00 97.19 101 MET A O 1
ATOM 845 N N . GLY A 1 102 ? -5.516 1.187 6.663 1.00 96.12 102 GLY A N 1
ATOM 846 C CA . GLY A 1 102 ? -6.025 2.520 6.384 1.00 96.12 102 GLY A CA 1
ATOM 847 C C . GLY A 1 102 ? -5.552 3.500 7.446 1.00 96.12 102 GLY A C 1
ATOM 848 O O . GLY A 1 102 ? -5.379 3.128 8.602 1.00 96.12 102 GLY A O 1
ATOM 849 N N . ASP A 1 103 ? -5.340 4.745 7.037 1.00 94.75 103 ASP A N 1
ATOM 850 C CA . ASP A 1 103 ? -4.951 5.852 7.904 1.00 94.75 103 ASP A CA 1
ATOM 851 C C . ASP A 1 103 ? -5.776 7.074 7.473 1.00 94.75 103 ASP A C 1
ATOM 853 O O . ASP A 1 103 ? -5.734 7.477 6.305 1.00 94.75 103 ASP A O 1
ATOM 857 N N . ILE A 1 104 ? -6.619 7.585 8.372 1.00 95.06 104 ILE A N 1
ATOM 858 C CA . ILE A 1 104 ? -7.526 8.703 8.106 1.00 95.06 104 ILE A CA 1
ATOM 859 C C . ILE A 1 104 ? -7.373 9.739 9.216 1.00 95.06 104 ILE A C 1
ATOM 861 O O . ILE A 1 104 ? -7.526 9.432 10.393 1.00 95.06 104 ILE A O 1
ATOM 865 N N . VAL A 1 105 ? -7.149 10.994 8.823 1.00 94.12 105 VAL A N 1
ATOM 866 C CA . VAL A 1 105 ? -7.246 12.152 9.717 1.00 94.12 105 VAL A CA 1
ATOM 867 C C . VAL A 1 105 ? -8.562 12.868 9.448 1.00 94.12 105 VAL A C 1
ATOM 869 O O . VAL A 1 105 ? -8.844 13.261 8.310 1.00 94.12 105 VAL A O 1
ATOM 872 N N . ASP A 1 106 ? -9.369 13.051 10.487 1.00 95.94 106 ASP A N 1
ATOM 873 C CA . ASP A 1 106 ? -10.644 13.758 10.384 1.00 95.94 106 ASP A CA 1
ATOM 874 C C . ASP A 1 106 ? -11.050 14.421 11.700 1.00 95.94 106 ASP A C 1
ATOM 876 O O . ASP A 1 106 ? -10.386 14.267 12.724 1.00 95.94 106 ASP A O 1
ATOM 880 N N . LYS A 1 107 ? -12.146 15.180 11.676 1.00 96.81 107 LYS A N 1
ATOM 881 C CA . LYS A 1 107 ? -12.761 15.711 12.896 1.00 96.81 107 LYS A CA 1
ATOM 882 C C . LYS A 1 107 ? -13.194 14.568 13.811 1.00 96.81 107 LYS A C 1
ATOM 884 O O . LYS A 1 107 ? -13.760 13.588 13.334 1.00 96.81 107 LYS A O 1
ATOM 889 N N . SER A 1 108 ? -13.050 14.746 15.123 1.00 92.25 108 SER A N 1
ATOM 890 C CA . SER A 1 108 ? -13.388 13.715 16.121 1.00 92.25 108 SER A CA 1
ATOM 891 C C . SER A 1 108 ? -14.786 13.110 15.949 1.00 92.25 108 SER A C 1
ATOM 893 O O . SER A 1 108 ? -14.954 11.897 16.000 1.00 92.25 108 SER A O 1
ATOM 895 N N . GLY A 1 109 ? -15.800 13.932 15.654 1.00 91.81 109 GLY A N 1
ATOM 896 C CA . GLY A 1 109 ? -17.164 13.436 15.433 1.00 91.81 109 GLY A CA 1
ATOM 897 C C . GLY A 1 109 ? -17.328 12.541 14.195 1.00 91.81 109 GLY A C 1
ATOM 898 O O . GLY A 1 109 ? -18.216 11.695 14.172 1.00 91.81 109 GLY A O 1
ATOM 899 N N . ASP A 1 110 ? -16.488 12.706 13.171 1.00 95.69 110 ASP A N 1
ATOM 900 C CA . ASP A 1 110 ? -16.489 11.836 11.990 1.00 95.69 110 ASP A CA 1
ATOM 901 C C . ASP A 1 110 ? -15.638 10.578 12.219 1.00 95.69 110 ASP A C 1
ATOM 903 O O . ASP A 1 110 ? -16.000 9.506 11.738 1.00 95.69 110 ASP A O 1
ATOM 907 N N . ILE A 1 111 ? -14.580 10.671 13.033 1.00 96.94 111 ILE A N 1
ATOM 908 C CA . ILE A 1 111 ? -13.787 9.517 13.486 1.00 96.94 111 ILE A CA 1
ATOM 909 C C . ILE A 1 111 ? -14.651 8.516 14.264 1.00 96.94 111 ILE A C 1
ATOM 911 O O . ILE A 1 111 ? -14.553 7.321 13.999 1.00 96.94 111 ILE A O 1
ATOM 915 N N . VAL A 1 112 ? -15.561 8.989 15.127 1.00 96.62 112 VAL A N 1
ATOM 916 C CA . VAL A 1 112 ? -16.526 8.129 15.844 1.00 96.62 112 VAL A CA 1
ATOM 917 C C . VAL A 1 112 ? -17.397 7.317 14.875 1.00 96.62 112 VAL A C 1
ATOM 919 O O . VAL A 1 112 ? -17.570 6.113 15.045 1.00 96.62 112 VAL A O 1
ATOM 922 N N . LYS A 1 113 ? -17.894 7.937 13.798 1.00 96.94 113 LYS A N 1
ATOM 923 C CA . LYS A 1 113 ? -18.695 7.222 12.785 1.00 96.94 113 LYS A CA 1
ATOM 924 C C . LYS A 1 113 ? -17.869 6.168 12.049 1.00 96.94 113 LYS A C 1
ATOM 926 O O . LYS A 1 113 ? -18.384 5.114 11.689 1.00 96.94 113 LYS A O 1
ATOM 931 N N . ILE A 1 114 ? -16.594 6.458 11.783 1.00 97.50 114 ILE A N 1
ATOM 932 C CA . ILE A 1 114 ? -15.687 5.503 11.139 1.00 97.50 114 ILE A CA 1
ATOM 933 C C . ILE A 1 114 ? -15.415 4.326 12.081 1.00 97.50 114 ILE A C 1
ATOM 935 O O . ILE A 1 114 ? -15.466 3.186 11.623 1.00 97.50 114 ILE A O 1
ATOM 939 N N . SER A 1 115 ? -15.181 4.564 13.377 1.00 97.81 115 SER A N 1
ATOM 940 C CA . SER A 1 115 ? -14.958 3.480 14.340 1.00 97.81 115 SER A CA 1
ATOM 941 C C . SER A 1 115 ? -16.166 2.559 14.473 1.00 97.81 115 SER A C 1
ATOM 943 O O . SER A 1 115 ? -15.983 1.351 14.428 1.00 97.81 115 SER A O 1
ATOM 945 N N . GLU A 1 116 ? -17.392 3.089 14.509 1.00 98.00 116 GLU A N 1
ATOM 946 C CA . GLU A 1 116 ? -18.616 2.266 14.541 1.00 98.00 116 GLU A CA 1
ATOM 947 C C . GLU A 1 116 ? -18.717 1.323 13.325 1.00 98.00 116 GLU A C 1
ATOM 949 O O . GLU A 1 116 ? -19.116 0.162 13.445 1.00 98.00 116 GLU A O 1
ATOM 954 N N . ILE A 1 117 ? -18.328 1.801 12.134 1.00 97.69 117 ILE A N 1
ATOM 955 C CA . ILE A 1 117 ? -18.277 0.967 10.924 1.00 97.69 117 ILE A CA 1
ATOM 956 C C . ILE A 1 117 ? -17.199 -0.113 11.066 1.00 97.69 117 ILE A C 1
ATOM 958 O O . ILE A 1 117 ? -17.451 -1.272 10.743 1.00 97.69 117 ILE A O 1
ATOM 962 N N . LEU A 1 118 ? -16.006 0.247 11.542 1.00 97.69 118 LEU A N 1
ATOM 963 C CA . LEU A 1 118 ? -14.893 -0.691 11.708 1.00 97.69 118 LEU A CA 1
ATOM 964 C C . LEU A 1 118 ? -15.209 -1.782 12.738 1.00 97.69 118 LEU A C 1
ATOM 966 O O . LEU A 1 118 ? -14.940 -2.950 12.470 1.00 97.69 118 LEU A O 1
ATOM 970 N N . GLU A 1 119 ? -15.834 -1.426 13.862 1.00 96.94 119 GLU A N 1
ATOM 971 C CA . GLU A 1 119 ? -16.304 -2.370 14.882 1.00 96.94 119 GLU A CA 1
ATOM 972 C C . GLU A 1 119 ? -17.298 -3.374 14.293 1.00 96.94 119 GLU A C 1
ATOM 974 O O . GLU A 1 119 ? -17.143 -4.583 14.475 1.00 96.94 119 GLU A O 1
ATOM 979 N N . LYS A 1 120 ? -18.284 -2.890 13.526 1.00 97.56 120 LYS A N 1
ATOM 980 C CA . LYS A 1 120 ? -19.287 -3.742 12.872 1.00 97.56 120 LYS A CA 1
ATOM 981 C C . LYS A 1 120 ? -18.663 -4.736 11.889 1.00 97.56 120 LYS A C 1
ATOM 983 O O . LYS A 1 120 ? -19.121 -5.872 11.796 1.00 97.56 120 LYS A O 1
ATOM 988 N N . GLU A 1 121 ? -17.641 -4.309 11.156 1.00 97.31 121 GLU A N 1
ATOM 989 C CA . GLU A 1 121 ? -16.921 -5.138 10.182 1.00 97.31 121 GLU A CA 1
ATOM 990 C C . GLU A 1 121 ? -15.802 -5.982 10.831 1.00 97.31 121 GLU A C 1
ATOM 992 O O . GLU A 1 121 ? -15.087 -6.705 10.136 1.00 97.31 121 GLU A O 1
ATOM 997 N N . GLY A 1 122 ? -15.630 -5.905 12.157 1.00 95.94 122 GLY A N 1
ATOM 998 C CA . GLY A 1 122 ? -14.616 -6.656 12.899 1.00 95.94 122 GLY A CA 1
ATOM 999 C C . GLY A 1 122 ? -13.176 -6.247 12.574 1.00 95.94 122 GLY A C 1
ATOM 1000 O O . GLY A 1 122 ? -12.266 -7.071 12.673 1.00 95.94 122 GLY A O 1
ATOM 1001 N N . VAL A 1 123 ? -12.950 -5.002 12.153 1.00 97.19 123 VAL A N 1
ATOM 1002 C CA . VAL A 1 123 ? -11.636 -4.469 11.767 1.00 97.19 123 VAL A CA 1
ATOM 1003 C C . VAL A 1 123 ? -10.958 -3.838 12.984 1.00 97.19 123 VAL A C 1
ATOM 1005 O O . VAL A 1 123 ? -11.541 -2.984 13.647 1.00 97.19 123 VAL A O 1
ATOM 1008 N N . THR A 1 124 ? -9.710 -4.221 13.273 1.00 97.62 124 THR A N 1
ATOM 1009 C CA . THR A 1 124 ? -8.948 -3.631 14.386 1.00 97.62 124 THR A CA 1
ATOM 1010 C C . THR A 1 124 ? -8.507 -2.213 14.039 1.00 97.62 124 THR A C 1
ATOM 1012 O O . THR A 1 124 ? -8.046 -1.951 12.925 1.00 97.62 124 THR A O 1
ATOM 1015 N N . TYR A 1 125 ? -8.603 -1.293 14.998 1.00 98.44 125 TYR A N 1
ATOM 1016 C CA . TYR A 1 125 ? -8.183 0.090 14.814 1.00 98.44 125 TYR A CA 1
ATOM 1017 C C . TYR A 1 125 ? -7.609 0.710 16.083 1.00 98.44 125 TYR A C 1
ATOM 1019 O O . TYR A 1 125 ? -7.756 0.196 17.191 1.00 98.44 125 TYR A O 1
ATOM 1027 N N . LYS A 1 126 ? -6.949 1.850 15.899 1.00 98.06 126 LYS A N 1
ATOM 1028 C CA . LYS A 1 126 ? -6.463 2.722 16.957 1.00 98.06 126 LYS A CA 1
ATOM 1029 C C . LYS A 1 126 ? -6.760 4.169 16.590 1.00 98.06 126 LYS A C 1
ATOM 1031 O O . LYS A 1 126 ? -6.507 4.588 15.463 1.00 98.06 126 LYS A O 1
ATOM 1036 N N . ILE A 1 127 ? -7.268 4.920 17.562 1.00 97.75 127 ILE A N 1
ATOM 1037 C CA . ILE A 1 127 ? -7.456 6.366 17.459 1.00 97.75 127 ILE A CA 1
ATOM 1038 C C . ILE A 1 127 ? -6.335 7.053 18.240 1.00 97.75 127 ILE A C 1
ATOM 1040 O O . ILE A 1 127 ? -6.015 6.649 19.361 1.00 97.75 127 ILE A O 1
ATOM 1044 N N . THR A 1 128 ? -5.729 8.082 17.657 1.00 96.12 128 THR A N 1
ATOM 1045 C CA . THR A 1 128 ? -4.722 8.919 18.318 1.00 96.12 128 THR A CA 1
ATOM 1046 C C . THR A 1 128 ? -4.980 10.401 18.052 1.00 96.12 128 THR A C 1
ATOM 1048 O O . THR A 1 128 ? -5.480 10.750 16.981 1.00 96.12 128 THR A O 1
ATOM 1051 N N . PRO A 1 129 ? -4.589 11.305 18.966 1.00 95.00 129 PRO A N 1
ATOM 1052 C CA . PRO A 1 129 ? -4.678 12.741 18.718 1.00 95.00 129 PRO A CA 1
ATOM 1053 C C . PRO A 1 129 ? -3.891 13.158 17.468 1.00 95.00 129 PRO A C 1
ATOM 1055 O O . PRO A 1 129 ? -2.792 12.655 17.230 1.00 95.00 129 PRO A O 1
ATOM 1058 N N . HIS A 1 130 ? -4.426 14.102 16.689 1.00 94.12 130 HIS A N 1
ATOM 1059 C CA . HIS A 1 130 ? -3.694 14.744 15.596 1.00 94.12 130 HIS A CA 1
ATOM 1060 C C . HIS A 1 130 ? -3.183 16.128 16.023 1.00 94.12 130 HIS A C 1
ATOM 1062 O O . HIS A 1 130 ? -3.732 16.765 16.921 1.00 94.12 130 HIS A O 1
ATOM 1068 N N . SER A 1 131 ? -2.154 16.642 15.345 1.00 92.56 131 SER A N 1
ATOM 1069 C CA . SER A 1 131 ? -1.610 17.987 15.605 1.00 92.56 131 SER A CA 1
ATOM 1070 C C . SER A 1 131 ? -2.588 19.120 15.263 1.00 92.56 131 SER A C 1
ATOM 1072 O O . SER A 1 131 ? -2.429 20.254 15.716 1.00 92.56 131 SER A O 1
ATOM 1074 N N . TRP A 1 132 ? -3.618 18.831 14.466 1.00 92.50 132 TRP A N 1
ATOM 1075 C CA . TRP A 1 132 ? -4.656 19.791 14.101 1.00 92.50 132 TRP A CA 1
ATOM 1076 C C . TRP A 1 132 ? -5.753 19.803 15.161 1.00 92.50 132 TRP A C 1
ATOM 1078 O O . TRP A 1 132 ? -6.367 18.776 15.444 1.00 92.50 132 TRP A O 1
ATOM 1088 N N . LYS A 1 133 ? -6.045 20.983 15.718 1.00 93.31 133 LYS A N 1
ATOM 1089 C CA . LYS A 1 133 ? -7.062 21.140 16.766 1.00 93.31 133 LYS A CA 1
ATOM 1090 C C . LYS A 1 133 ? -8.411 20.553 16.324 1.00 93.31 133 LYS A C 1
ATOM 1092 O O . LYS A 1 133 ? -8.913 20.875 15.246 1.00 93.31 133 LYS A O 1
ATOM 1097 N N . GLY A 1 134 ? -8.996 19.712 17.178 1.00 94.06 134 GLY A N 1
ATOM 1098 C CA . GLY A 1 134 ? -10.292 19.065 16.938 1.00 94.06 134 GLY A CA 1
ATOM 1099 C C . GLY A 1 134 ? -10.274 17.953 15.884 1.00 94.06 134 GLY A C 1
ATOM 1100 O O . GLY A 1 134 ? -11.345 17.567 15.418 1.00 94.06 134 GLY A O 1
ATOM 1101 N N . HIS A 1 135 ? -9.088 17.483 15.487 1.00 96.19 135 HIS A N 1
ATOM 1102 C CA . HIS A 1 135 ? -8.920 16.334 14.606 1.00 96.19 135 HIS A CA 1
ATOM 1103 C C . HIS A 1 135 ? -8.201 15.200 15.328 1.00 96.19 135 HIS A C 1
ATOM 1105 O O . HIS A 1 135 ? -7.334 15.418 16.178 1.00 96.19 135 HIS A O 1
ATOM 1111 N N . GLU A 1 136 ? -8.533 13.986 14.925 1.00 97.31 136 GLU A N 1
ATOM 1112 C CA . GLU A 1 136 ? -7.897 12.758 15.369 1.00 97.31 136 GLU A CA 1
ATOM 1113 C C . GLU A 1 136 ? -7.477 11.948 14.149 1.00 97.31 136 GLU A C 1
ATOM 1115 O O . GLU A 1 136 ? -7.977 12.128 13.034 1.00 97.31 136 GLU A O 1
ATOM 1120 N N . ASN A 1 137 ? -6.509 11.076 14.373 1.00 95.75 137 ASN A N 1
ATOM 1121 C CA . ASN A 1 137 ? -6.097 10.059 13.433 1.00 95.75 137 ASN A CA 1
ATOM 1122 C C . ASN A 1 137 ? -6.774 8.745 13.822 1.00 95.75 137 ASN A C 1
ATOM 1124 O O . ASN A 1 137 ? -6.742 8.374 14.995 1.00 95.75 137 ASN A O 1
ATOM 1128 N N . ILE A 1 138 ? -7.358 8.044 12.855 1.00 97.56 138 ILE A N 1
ATOM 1129 C CA . ILE A 1 138 ? -7.755 6.648 13.001 1.00 97.56 138 ILE A CA 1
ATOM 1130 C C . ILE A 1 138 ? -6.953 5.803 12.021 1.00 97.56 138 ILE A C 1
ATOM 1132 O O . ILE A 1 138 ? -7.077 5.940 10.800 1.00 97.56 138 ILE A O 1
ATOM 1136 N N . ARG A 1 139 ? -6.145 4.899 12.572 1.00 97.50 139 ARG A N 1
ATOM 1137 C CA . ARG A 1 139 ? -5.452 3.870 11.805 1.00 97.50 139 ARG A CA 1
ATOM 1138 C C . ARG A 1 139 ? -6.122 2.534 12.049 1.00 97.50 139 ARG A C 1
ATOM 1140 O O . ARG A 1 139 ? -6.481 2.218 13.178 1.00 97.50 139 ARG A O 1
ATOM 1147 N N . PHE A 1 140 ? -6.309 1.754 10.998 1.00 98.19 140 PHE A N 1
ATOM 1148 C CA . PHE A 1 140 ? -7.055 0.503 11.063 1.00 98.19 140 PHE A CA 1
ATOM 1149 C C . PHE A 1 140 ? -6.509 -0.522 10.087 1.00 98.19 140 PHE A C 1
ATOM 1151 O O . PHE A 1 140 ? -5.895 -0.172 9.080 1.00 98.19 140 PHE A O 1
ATOM 1158 N N . CYS A 1 141 ? -6.709 -1.796 10.387 1.00 97.88 141 CYS A N 1
ATOM 1159 C CA . CYS A 1 141 ? -6.128 -2.890 9.629 1.00 97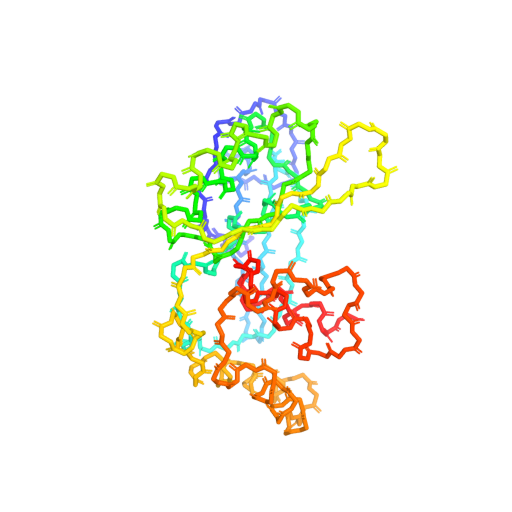.88 141 CYS A CA 1
ATOM 1160 C C . CYS A 1 141 ? -6.998 -4.139 9.683 1.00 97.88 141 CYS A C 1
ATOM 1162 O O . CYS A 1 141 ? -7.718 -4.383 10.654 1.00 97.88 141 CYS A O 1
ATOM 1164 N N . ARG A 1 142 ? -6.872 -4.986 8.661 1.00 91.12 142 ARG A N 1
ATOM 1165 C CA . ARG A 1 142 ? -7.417 -6.343 8.744 1.00 91.12 142 ARG A CA 1
ATOM 1166 C C . ARG A 1 142 ? -6.740 -7.130 9.865 1.00 91.12 142 ARG A C 1
ATOM 1168 O O . ARG A 1 142 ? -5.563 -6.934 10.154 1.00 91.12 142 ARG A O 1
ATOM 1175 N N . ASN A 1 143 ? -7.493 -8.049 10.456 1.00 92.94 143 ASN A N 1
ATOM 1176 C CA . ASN A 1 143 ? -6.951 -9.003 11.414 1.00 92.94 143 ASN A CA 1
ATOM 1177 C C . ASN A 1 143 ? -6.196 -10.110 10.673 1.00 92.94 143 ASN A C 1
ATOM 1179 O O . ASN A 1 143 ? -6.616 -10.524 9.591 1.00 92.94 143 ASN A O 1
ATOM 1183 N N . GLY A 1 144 ? -5.124 -10.601 11.284 1.00 94.38 144 GLY A N 1
ATOM 1184 C CA . GLY A 1 144 ? -4.323 -11.711 10.775 1.00 94.38 144 GLY A CA 1
ATOM 1185 C C . GLY A 1 144 ? -2.841 -11.499 11.045 1.00 94.38 144 GLY A C 1
ATOM 1186 O O . GLY A 1 144 ? -2.393 -10.361 11.254 1.00 94.38 144 GLY A O 1
ATOM 1187 N N . LYS A 1 145 ? -2.089 -12.598 11.058 1.00 95.44 145 LYS A N 1
ATOM 1188 C CA . LYS A 1 145 ? -0.631 -12.522 11.000 1.00 95.44 145 LYS A CA 1
ATOM 1189 C C . LYS A 1 145 ? -0.187 -12.075 9.614 1.00 95.44 145 LYS A C 1
ATOM 1191 O O . LYS A 1 145 ? -0.860 -12.335 8.619 1.00 95.44 145 LYS A O 1
ATOM 1196 N N . ILE A 1 146 ? 0.961 -11.417 9.534 1.00 94.69 146 ILE A N 1
ATOM 1197 C CA . ILE A 1 146 ? 1.487 -10.937 8.252 1.00 94.69 146 ILE A CA 1
ATOM 1198 C C . ILE A 1 146 ? 1.742 -12.098 7.278 1.00 94.69 146 ILE A C 1
ATOM 1200 O O . ILE A 1 146 ? 1.346 -12.003 6.119 1.00 94.69 146 ILE A O 1
ATOM 1204 N N . GLU A 1 147 ? 2.294 -13.210 7.763 1.00 93.12 147 GLU A N 1
ATOM 1205 C CA . GLU A 1 147 ? 2.536 -14.441 6.990 1.00 93.12 147 GLU A CA 1
ATOM 1206 C C . GLU A 1 147 ? 1.256 -15.130 6.482 1.00 93.12 147 GLU A C 1
ATOM 1208 O O . GLU A 1 147 ? 1.277 -15.833 5.479 1.00 93.12 147 GLU A O 1
ATOM 1213 N N . GLU A 1 148 ? 0.116 -14.910 7.143 1.00 94.25 148 GLU A N 1
ATOM 1214 C CA . GLU A 1 148 ? -1.181 -15.444 6.704 1.00 94.25 148 GLU A CA 1
ATOM 1215 C C . GLU A 1 148 ? -1.806 -14.574 5.603 1.00 94.25 148 GLU A C 1
ATOM 1217 O O . GLU A 1 148 ? -2.635 -15.040 4.820 1.00 94.25 148 GLU A O 1
ATOM 1222 N N . ILE A 1 149 ? -1.444 -13.288 5.565 1.00 94.62 149 ILE A N 1
ATOM 1223 C CA . ILE A 1 149 ? -1.997 -12.300 4.631 1.00 94.62 149 ILE A CA 1
ATOM 1224 C C . ILE A 1 149 ? -1.138 -12.204 3.363 1.00 94.62 149 ILE A C 1
ATOM 1226 O O . ILE A 1 149 ? -1.667 -11.932 2.279 1.00 94.62 149 ILE A O 1
ATOM 1230 N N . PHE A 1 150 ? 0.173 -12.408 3.483 1.00 95.56 150 PHE A N 1
ATOM 1231 C CA . PHE A 1 150 ? 1.135 -12.206 2.406 1.00 95.56 150 PHE A CA 1
ATOM 1232 C C . PHE A 1 150 ? 2.103 -13.374 2.268 1.00 95.56 150 PHE A C 1
ATOM 1234 O O . PHE A 1 150 ? 2.599 -13.911 3.251 1.00 95.56 150 PHE A O 1
ATOM 1241 N N . ASP A 1 151 ? 2.454 -13.674 1.019 1.00 95.62 151 ASP A N 1
ATOM 1242 C CA . ASP A 1 151 ? 3.582 -14.539 0.687 1.00 95.62 151 ASP A CA 1
ATOM 1243 C C . ASP A 1 151 ? 4.900 -13.776 0.911 1.00 95.62 151 ASP A C 1
ATOM 1245 O O . ASP A 1 151 ? 5.411 -13.085 0.024 1.00 95.62 151 ASP A O 1
ATOM 1249 N N . ILE A 1 152 ? 5.396 -13.820 2.148 1.00 93.94 152 ILE A N 1
ATOM 1250 C CA . ILE A 1 152 ? 6.597 -13.087 2.564 1.00 93.94 152 ILE A CA 1
ATOM 1251 C C . ILE A 1 152 ? 7.854 -13.607 1.864 1.00 93.94 152 ILE A C 1
ATOM 1253 O O . ILE A 1 152 ? 8.722 -12.810 1.506 1.00 93.94 152 ILE A O 1
ATOM 1257 N N . GLU A 1 153 ? 7.923 -14.906 1.584 1.00 92.25 153 GLU A N 1
ATOM 1258 C CA . GLU A 1 153 ? 9.040 -15.494 0.845 1.00 92.25 153 GLU A CA 1
ATOM 1259 C C . GLU A 1 153 ? 9.108 -14.941 -0.582 1.00 92.25 153 GLU A C 1
ATOM 1261 O O . GLU A 1 153 ? 10.164 -14.472 -1.020 1.00 92.25 153 GLU A O 1
ATOM 1266 N N . ALA A 1 154 ? 7.980 -14.908 -1.300 1.00 95.38 154 ALA A N 1
ATOM 1267 C CA . ALA A 1 154 ? 7.934 -14.333 -2.641 1.00 95.38 154 ALA A CA 1
ATOM 1268 C C . ALA A 1 154 ? 8.217 -12.823 -2.638 1.00 95.38 154 ALA A C 1
ATOM 1270 O O . ALA A 1 154 ? 8.874 -12.328 -3.559 1.00 95.38 154 ALA A O 1
ATOM 1271 N N . LEU A 1 155 ? 7.748 -12.090 -1.617 1.00 94.56 155 LEU A N 1
ATOM 1272 C CA . LEU A 1 155 ? 8.024 -10.658 -1.449 1.00 94.56 155 LEU A CA 1
ATOM 1273 C C . LEU A 1 155 ? 9.528 -10.401 -1.346 1.00 94.56 155 LEU A C 1
ATOM 1275 O O . LEU A 1 155 ? 10.073 -9.572 -2.076 1.00 94.56 155 LEU A O 1
ATOM 1279 N N . LEU A 1 156 ? 10.198 -11.138 -0.465 1.00 91.19 156 LEU A N 1
ATOM 1280 C CA . LEU A 1 156 ? 11.634 -11.018 -0.238 1.00 91.19 156 LEU A CA 1
ATOM 1281 C C . LEU A 1 156 ? 12.435 -11.422 -1.466 1.00 91.19 156 LEU A C 1
ATOM 1283 O O . LEU A 1 156 ? 13.359 -10.711 -1.852 1.00 91.19 156 LEU A O 1
ATOM 1287 N N . ALA A 1 157 ? 12.031 -12.496 -2.140 1.00 92.12 157 ALA A N 1
ATOM 1288 C CA . ALA A 1 157 ? 12.675 -12.930 -3.368 1.00 92.12 157 ALA A CA 1
ATOM 1289 C C . ALA A 1 157 ? 12.590 -11.881 -4.493 1.00 92.12 157 ALA A C 1
ATOM 1291 O O . ALA A 1 157 ? 13.466 -11.854 -5.359 1.00 92.12 157 ALA A O 1
ATOM 1292 N N . ASP A 1 158 ? 11.563 -11.025 -4.515 1.00 94.44 158 ASP A N 1
ATOM 1293 C CA . ASP A 1 158 ? 11.508 -9.890 -5.441 1.00 94.44 158 ASP A CA 1
ATOM 1294 C C . ASP A 1 158 ? 12.457 -8.760 -5.021 1.00 94.44 158 ASP A C 1
ATOM 1296 O O . ASP A 1 158 ? 13.163 -8.224 -5.877 1.00 94.44 158 ASP A O 1
ATOM 1300 N N . TYR A 1 159 ? 12.538 -8.414 -3.730 1.00 92.56 159 TYR A N 1
ATOM 1301 C CA . TYR A 1 159 ? 13.513 -7.423 -3.252 1.00 92.56 159 TYR A CA 1
ATOM 1302 C C . TYR A 1 15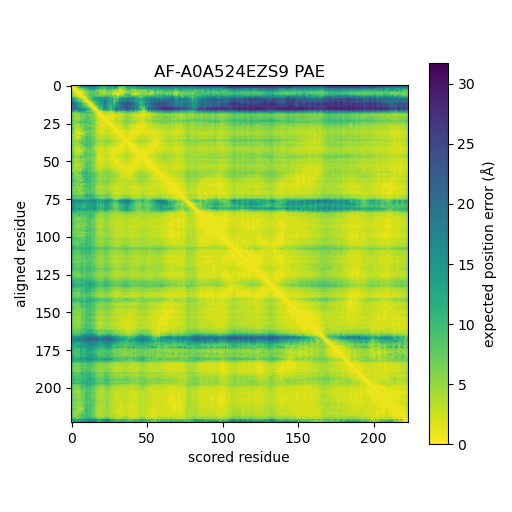9 ? 14.957 -7.871 -3.492 1.00 92.56 159 TYR A C 1
ATOM 1304 O O . TYR A 1 159 ? 15.736 -7.082 -4.022 1.00 92.56 159 TYR A O 1
ATOM 1312 N N . CYS A 1 160 ? 15.306 -9.132 -3.226 1.00 89.88 160 CYS A N 1
ATOM 1313 C CA . CYS A 1 160 ? 16.632 -9.675 -3.529 1.00 89.88 160 CYS A CA 1
ATOM 1314 C C . CYS A 1 160 ? 17.009 -9.492 -5.010 1.00 89.88 160 CYS A C 1
ATOM 1316 O O . CYS A 1 160 ? 18.100 -9.004 -5.307 1.00 89.88 160 CYS A O 1
ATOM 1318 N N . ASP A 1 161 ? 16.101 -9.806 -5.942 1.00 91.75 161 ASP A N 1
ATOM 1319 C CA . ASP A 1 161 ? 16.343 -9.614 -7.380 1.00 91.75 161 ASP A CA 1
ATOM 1320 C C . ASP A 1 161 ? 16.564 -8.132 -7.733 1.00 91.75 161 ASP A C 1
ATOM 1322 O O . ASP A 1 161 ? 17.411 -7.795 -8.572 1.00 91.75 161 ASP A O 1
ATOM 1326 N N . TYR A 1 162 ? 15.812 -7.225 -7.099 1.00 91.06 162 TYR A N 1
ATOM 1327 C CA . TYR A 1 162 ? 16.011 -5.788 -7.278 1.00 91.06 162 TYR A CA 1
ATOM 1328 C C . TYR A 1 162 ? 17.378 -5.337 -6.754 1.00 91.06 162 TYR A C 1
ATOM 1330 O O . TYR A 1 162 ? 18.110 -4.689 -7.503 1.00 91.06 162 TYR A O 1
ATOM 1338 N N . TYR A 1 163 ? 17.759 -5.708 -5.530 1.00 87.19 163 TYR A N 1
ATOM 1339 C CA . TYR A 1 163 ? 19.047 -5.326 -4.936 1.00 87.19 163 TYR A CA 1
ATOM 1340 C C . TYR A 1 163 ? 20.235 -5.877 -5.711 1.00 87.19 163 TYR A C 1
ATOM 1342 O O . TYR A 1 163 ? 21.176 -5.128 -5.981 1.00 87.19 163 TYR A O 1
ATOM 1350 N N . ALA A 1 164 ? 20.164 -7.130 -6.164 1.00 87.00 164 ALA A N 1
ATOM 1351 C CA . ALA A 1 164 ? 21.185 -7.727 -7.022 1.00 87.00 164 ALA A CA 1
ATOM 1352 C C . ALA A 1 164 ? 21.390 -6.929 -8.324 1.00 87.00 164 ALA A C 1
ATOM 1354 O O . ALA A 1 164 ? 22.480 -6.926 -8.893 1.00 87.00 164 ALA A O 1
ATOM 1355 N N . THR A 1 165 ? 20.357 -6.219 -8.791 1.00 84.69 165 THR A N 1
ATOM 1356 C CA . THR A 1 165 ? 20.445 -5.367 -9.983 1.00 84.69 165 THR A CA 1
ATOM 1357 C C . THR A 1 165 ? 20.953 -3.948 -9.686 1.00 84.69 165 THR A C 1
ATOM 1359 O O . THR A 1 165 ? 21.416 -3.274 -10.610 1.00 84.69 165 THR A O 1
ATOM 1362 N N . ILE A 1 166 ? 20.849 -3.468 -8.440 1.00 78.62 166 ILE A N 1
ATOM 1363 C CA . ILE A 1 166 ? 21.148 -2.076 -8.059 1.00 78.62 166 ILE A CA 1
ATOM 1364 C C . ILE A 1 166 ? 22.479 -1.959 -7.303 1.00 78.62 166 ILE A C 1
ATOM 1366 O O . ILE A 1 166 ? 23.336 -1.189 -7.733 1.00 78.62 166 ILE A O 1
ATOM 1370 N N . VAL A 1 167 ? 22.639 -2.684 -6.189 1.00 70.31 167 VAL A N 1
ATOM 1371 C CA . VAL A 1 167 ? 23.711 -2.465 -5.192 1.00 70.31 167 VAL A CA 1
ATOM 1372 C C . VAL A 1 167 ? 24.566 -3.716 -4.942 1.00 70.31 167 VAL A C 1
ATOM 1374 O O . VAL A 1 167 ? 25.718 -3.587 -4.545 1.00 70.31 167 VAL A O 1
ATOM 1377 N N . GLY A 1 168 ? 24.044 -4.914 -5.228 1.00 66.00 168 GLY A N 1
ATOM 1378 C CA . GLY A 1 168 ? 24.781 -6.183 -5.166 1.00 66.00 168 GLY A CA 1
ATOM 1379 C C . GLY A 1 168 ? 24.526 -7.049 -3.925 1.00 66.00 168 GLY A C 1
ATOM 1380 O O . GLY A 1 168 ? 24.590 -8.266 -4.059 1.00 66.00 168 GLY A O 1
ATOM 1381 N N . GLU A 1 169 ? 24.168 -6.479 -2.767 1.00 68.94 169 GLU A N 1
ATOM 1382 C CA . GLU A 1 169 ? 23.956 -7.231 -1.511 1.00 68.94 169 GLU A CA 1
ATOM 1383 C C . GLU A 1 169 ? 22.693 -6.753 -0.753 1.00 68.94 169 GLU A C 1
ATOM 1385 O O . GLU A 1 169 ? 22.388 -5.562 -0.751 1.00 68.94 169 GLU A O 1
ATOM 1390 N N . PHE A 1 170 ? 21.936 -7.687 -0.148 1.00 74.12 170 PHE A N 1
ATOM 1391 C CA . PHE A 1 170 ? 20.671 -7.446 0.593 1.00 74.12 170 PHE A CA 1
ATOM 1392 C C . PHE A 1 170 ? 20.599 -8.205 1.938 1.00 74.12 170 PHE A C 1
ATOM 1394 O O . PHE A 1 170 ? 19.551 -8.252 2.576 1.00 74.12 170 PHE A O 1
ATOM 1401 N N . GLU A 1 171 ? 21.678 -8.862 2.367 1.00 75.69 171 GLU A N 1
ATOM 1402 C CA . GLU A 1 171 ? 21.610 -9.855 3.450 1.00 75.69 171 GLU A CA 1
ATOM 1403 C C . GLU A 1 171 ? 21.271 -9.242 4.822 1.00 75.69 171 GLU A C 1
ATOM 1405 O O . GLU A 1 171 ? 20.409 -9.767 5.529 1.00 75.69 171 GLU A O 1
ATOM 1410 N N . ASP A 1 172 ? 21.847 -8.086 5.158 1.00 77.81 172 ASP A N 1
ATOM 1411 C CA . ASP A 1 172 ? 21.558 -7.394 6.423 1.00 77.81 172 ASP A CA 1
ATOM 1412 C C . ASP A 1 172 ? 20.116 -6.851 6.471 1.00 77.81 172 ASP A C 1
ATOM 1414 O O . ASP A 1 172 ? 19.407 -7.007 7.469 1.00 77.81 172 ASP A O 1
ATOM 1418 N N . GLU A 1 173 ? 19.631 -6.267 5.369 1.00 79.50 173 GLU A N 1
ATOM 1419 C CA . GLU A 1 173 ? 18.255 -5.758 5.279 1.00 79.50 173 GLU A CA 1
ATOM 1420 C C . GLU A 1 173 ? 17.214 -6.881 5.291 1.00 79.50 173 GLU A C 1
ATOM 1422 O O . GLU A 1 173 ? 16.139 -6.719 5.875 1.00 79.50 173 GLU A O 1
ATOM 1427 N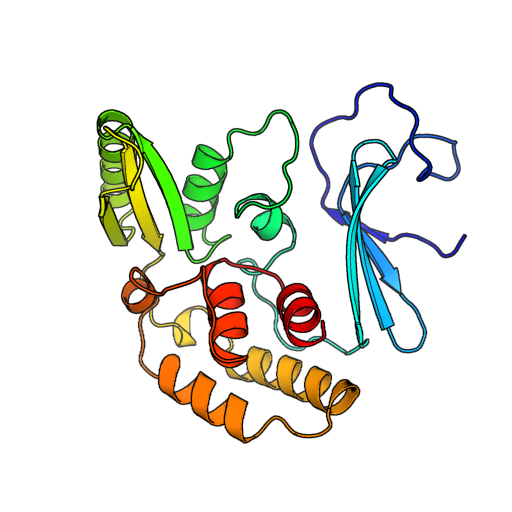 N . TYR A 1 174 ? 17.543 -8.046 4.726 1.00 77.94 174 TYR A N 1
ATOM 1428 C CA . TYR A 1 174 ? 16.720 -9.247 4.843 1.00 77.94 174 TYR A CA 1
ATOM 1429 C C . TYR A 1 174 ? 16.512 -9.637 6.311 1.00 77.94 174 TYR A C 1
ATOM 1431 O O . TYR A 1 174 ? 15.375 -9.846 6.741 1.00 77.94 174 TYR A O 1
ATOM 1439 N N . GLN A 1 175 ? 17.593 -9.702 7.096 1.00 78.94 175 GLN A N 1
ATOM 1440 C CA . GLN A 1 175 ? 17.508 -10.060 8.514 1.00 78.94 175 GLN A CA 1
ATOM 1441 C C . GLN A 1 175 ? 16.697 -9.023 9.297 1.00 78.94 175 GLN A C 1
ATOM 1443 O O . GLN A 1 175 ? 15.793 -9.394 10.049 1.00 78.94 175 GLN A O 1
ATOM 1448 N N . ASN A 1 176 ? 16.946 -7.731 9.065 1.00 82.31 176 ASN A N 1
ATOM 1449 C CA . ASN A 1 176 ? 16.198 -6.641 9.696 1.00 82.31 176 ASN A CA 1
ATOM 1450 C C . ASN A 1 176 ? 14.700 -6.694 9.372 1.00 82.31 176 ASN A C 1
ATOM 1452 O O . ASN A 1 176 ? 13.866 -6.506 10.260 1.00 82.31 176 ASN A O 1
ATOM 1456 N N . PHE A 1 177 ? 14.341 -6.965 8.116 1.00 85.56 177 PHE A N 1
ATOM 1457 C CA . PHE A 1 177 ? 12.946 -7.113 7.712 1.00 85.56 177 PHE A CA 1
ATOM 1458 C C . PHE A 1 177 ? 12.287 -8.319 8.391 1.00 85.56 177 PHE A C 1
ATOM 1460 O O . PHE A 1 177 ? 11.207 -8.181 8.969 1.00 85.56 177 PHE A O 1
ATOM 1467 N N . MET A 1 178 ? 12.939 -9.485 8.370 1.00 85.56 178 MET A N 1
ATOM 1468 C CA . MET A 1 178 ? 12.397 -10.702 8.980 1.00 85.56 178 MET A CA 1
ATOM 1469 C C . MET A 1 178 ? 12.194 -10.551 10.487 1.00 85.56 178 MET A C 1
ATOM 1471 O O . MET A 1 178 ? 11.144 -10.944 10.992 1.00 85.56 178 MET A O 1
ATOM 1475 N N . LEU A 1 179 ? 13.133 -9.914 11.194 1.00 83.38 179 LEU A N 1
ATOM 1476 C CA . LEU A 1 179 ? 13.000 -9.613 12.624 1.00 83.38 179 LEU A CA 1
ATOM 1477 C C . LEU A 1 179 ? 11.775 -8.746 12.938 1.00 83.38 179 LEU A C 1
ATOM 1479 O O . LEU A 1 179 ? 11.159 -8.919 13.984 1.00 83.38 179 LEU A O 1
ATOM 1483 N N . LYS A 1 180 ? 11.415 -7.820 12.044 1.00 83.62 180 LYS A N 1
ATOM 1484 C CA . LYS A 1 180 ? 10.269 -6.9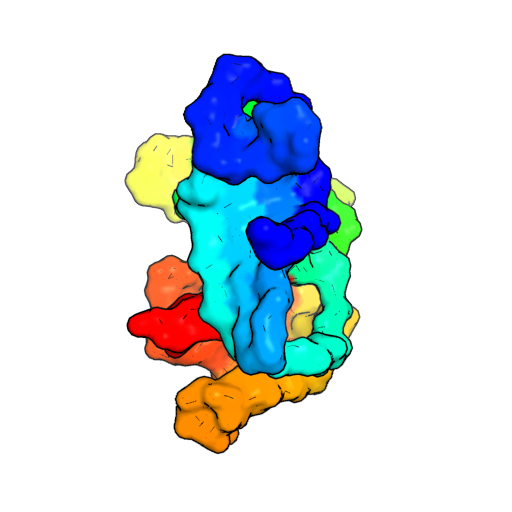18 12.229 1.00 83.62 180 LYS A CA 1
ATOM 1485 C C . LYS A 1 180 ? 8.930 -7.560 11.859 1.00 83.62 180 LYS A C 1
ATOM 1487 O O . LYS A 1 180 ? 7.898 -7.082 12.311 1.00 83.62 180 LYS A O 1
ATOM 1492 N N . ILE A 1 181 ? 8.924 -8.589 11.012 1.00 87.94 181 ILE A N 1
ATOM 1493 C CA . ILE A 1 181 ? 7.701 -9.154 10.415 1.00 87.94 181 ILE A CA 1
ATOM 1494 C C . ILE A 1 181 ? 7.320 -10.510 11.022 1.00 87.94 181 ILE A C 1
ATOM 1496 O O . ILE A 1 181 ? 6.130 -10.814 11.123 1.00 87.94 181 ILE A O 1
ATOM 1500 N N . SER A 1 182 ? 8.302 -11.331 11.400 1.00 86.12 182 SER A N 1
ATOM 1501 C CA . SER A 1 182 ? 8.067 -12.702 11.861 1.00 86.12 182 SER A CA 1
ATOM 1502 C C . SER A 1 182 ? 7.154 -12.728 13.085 1.00 86.12 182 SER A C 1
ATOM 1504 O O . SER A 1 182 ? 7.357 -11.971 14.029 1.00 86.12 182 SER A O 1
ATOM 1506 N N . ASP A 1 183 ? 6.143 -13.598 13.061 1.00 86.88 183 ASP A N 1
ATOM 1507 C CA . ASP A 1 183 ? 5.128 -13.754 14.114 1.00 86.88 183 ASP A CA 1
ATOM 1508 C C . ASP A 1 183 ? 4.294 -12.509 14.469 1.00 86.88 183 ASP A C 1
ATOM 1510 O O . ASP A 1 183 ? 3.443 -12.567 15.364 1.00 86.88 183 ASP A O 1
ATOM 1514 N N . HIS A 1 184 ? 4.445 -11.408 13.732 1.00 94.19 184 HIS A N 1
ATOM 1515 C CA . HIS A 1 184 ? 3.680 -10.193 13.966 1.00 94.19 184 HIS A CA 1
ATOM 1516 C C . HIS A 1 184 ? 2.313 -10.207 13.280 1.00 94.19 184 HIS A C 1
ATOM 1518 O O . HIS A 1 184 ? 2.110 -10.721 12.171 1.00 94.19 184 HIS A O 1
ATOM 1524 N N . LYS A 1 185 ? 1.348 -9.574 13.945 1.00 96.38 185 LYS A N 1
ATOM 1525 C CA . LYS A 1 185 ? 0.039 -9.252 13.376 1.00 96.38 185 LYS A CA 1
ATOM 1526 C C . LYS A 1 185 ? 0.097 -7.903 12.689 1.00 96.38 185 LYS A C 1
ATOM 1528 O O . LYS A 1 185 ? 0.820 -7.005 13.110 1.00 96.38 185 LYS A O 1
ATOM 1533 N N . LEU A 1 186 ? -0.761 -7.702 11.693 1.00 95.94 186 LEU A N 1
ATOM 1534 C CA . LEU A 1 186 ? -0.863 -6.396 11.038 1.00 95.94 186 LEU A CA 1
ATOM 1535 C C . LEU A 1 186 ? -1.243 -5.272 12.029 1.00 95.94 186 LEU A C 1
ATOM 1537 O O . LEU A 1 186 ? -0.802 -4.135 11.886 1.00 95.94 186 LEU A O 1
ATOM 1541 N N . SER A 1 187 ? -1.994 -5.606 13.085 1.00 97.25 187 SER A N 1
ATOM 1542 C CA . SER A 1 187 ? -2.352 -4.690 14.176 1.00 97.25 187 SER A CA 1
ATOM 1543 C C . SER A 1 187 ? -1.160 -4.158 14.969 1.00 97.25 187 SER A C 1
ATOM 1545 O O . SER A 1 187 ? -1.250 -3.069 15.539 1.00 97.25 187 SER A O 1
ATOM 1547 N N . ASP A 1 188 ? -0.039 -4.878 14.988 1.00 96.50 188 ASP A N 1
ATOM 1548 C CA . ASP A 1 188 ? 1.162 -4.458 15.717 1.00 96.50 188 ASP A CA 1
ATOM 1549 C C . ASP A 1 188 ? 1.768 -3.188 15.088 1.00 96.50 188 ASP A C 1
ATOM 1551 O O . ASP A 1 188 ? 2.410 -2.382 15.762 1.00 96.50 188 ASP A O 1
ATOM 1555 N N . PHE A 1 189 ? 1.448 -2.927 13.814 1.00 96.19 189 PHE A N 1
ATOM 1556 C CA . PHE A 1 189 ? 1.912 -1.775 13.042 1.00 96.19 189 PHE A CA 1
ATOM 1557 C C . PHE A 1 189 ? 0.991 -0.553 13.135 1.00 96.19 189 PHE A C 1
ATOM 1559 O O . PHE A 1 189 ? 1.254 0.476 12.508 1.00 96.19 189 PHE A O 1
ATOM 1566 N N . LEU A 1 190 ? -0.064 -0.585 13.959 1.00 96.50 190 LEU A N 1
ATOM 1567 C CA . LEU A 1 190 ? -0.933 0.584 14.156 1.00 96.50 190 LEU A CA 1
ATOM 1568 C C . LEU A 1 190 ? -0.180 1.800 14.723 1.00 96.50 190 LEU A C 1
ATOM 1570 O O . LEU A 1 190 ? -0.595 2.931 14.493 1.00 96.50 190 LEU A O 1
ATOM 1574 N N . ASN A 1 191 ? 0.965 1.596 15.380 1.00 93.62 191 ASN A N 1
ATOM 1575 C CA . ASN A 1 191 ? 1.837 2.674 15.869 1.00 93.62 191 ASN A CA 1
ATOM 1576 C C . ASN A 1 191 ? 3.106 2.873 15.038 1.00 93.62 191 ASN A C 1
ATOM 1578 O O . ASN A 1 191 ? 3.955 3.674 15.420 1.00 93.62 191 ASN A O 1
ATOM 1582 N N . PHE A 1 192 ? 3.257 2.146 13.931 1.00 93.56 192 PHE A N 1
ATOM 1583 C CA . PHE A 1 192 ? 4.466 2.208 13.125 1.00 93.56 192 PHE A CA 1
ATOM 1584 C C . PHE A 1 192 ? 4.665 3.614 12.544 1.00 93.56 192 PHE A C 1
ATOM 1586 O O . PHE A 1 192 ? 3.715 4.243 12.053 1.00 93.56 192 PHE A O 1
ATOM 1593 N N . ASN A 1 193 ? 5.895 4.120 12.609 1.00 90.25 193 ASN A N 1
ATOM 1594 C CA . ASN A 1 193 ? 6.230 5.441 12.099 1.00 90.25 193 ASN A CA 1
ATOM 1595 C C . ASN A 1 193 ? 6.512 5.381 10.591 1.00 90.25 193 ASN A C 1
ATOM 1597 O O . ASN A 1 193 ? 7.645 5.222 10.156 1.00 90.25 193 ASN A O 1
ATOM 1601 N N . ILE A 1 194 ? 5.456 5.546 9.796 1.00 88.94 194 ILE A N 1
ATOM 1602 C CA . ILE A 1 194 ? 5.526 5.542 8.325 1.00 88.94 194 ILE A CA 1
ATOM 1603 C C . ILE A 1 194 ? 6.163 6.805 7.721 1.00 88.94 194 ILE A C 1
ATOM 1605 O O . ILE A 1 194 ? 6.442 6.833 6.525 1.00 88.94 194 ILE A O 1
ATOM 1609 N N . SER A 1 195 ? 6.330 7.876 8.504 1.00 86.44 195 SER A N 1
ATOM 1610 C CA . SER A 1 195 ? 6.715 9.197 7.984 1.00 86.44 195 SER A CA 1
ATOM 1611 C C . SER A 1 195 ? 8.224 9.403 7.917 1.00 86.44 195 SER A C 1
ATOM 1613 O O . SER A 1 195 ? 8.691 10.235 7.143 1.00 86.44 195 SER A O 1
ATOM 1615 N N . THR A 1 196 ? 8.979 8.682 8.742 1.00 87.56 196 THR A N 1
ATOM 1616 C CA . THR A 1 196 ? 10.438 8.798 8.831 1.00 87.56 196 THR A CA 1
ATOM 1617 C C . THR A 1 196 ? 11.052 7.398 8.898 1.00 87.56 196 THR A C 1
ATOM 1619 O O . THR A 1 196 ? 11.455 6.977 9.982 1.00 87.56 196 THR A O 1
ATOM 1622 N N . PRO A 1 197 ? 11.057 6.647 7.780 1.00 89.19 197 PRO A N 1
ATOM 1623 C CA . PRO A 1 197 ? 11.757 5.368 7.721 1.00 89.19 197 PRO A CA 1
ATOM 1624 C C . PRO A 1 197 ? 13.259 5.596 7.938 1.00 89.19 197 PRO A C 1
ATOM 1626 O O . PRO A 1 197 ? 13.826 6.521 7.352 1.00 89.19 197 PRO A O 1
ATOM 1629 N N . GLU A 1 198 ? 13.886 4.783 8.786 1.00 88.50 198 GLU A N 1
ATOM 1630 C CA . GLU A 1 198 ? 15.318 4.890 9.101 1.00 88.50 198 GLU A CA 1
ATOM 1631 C C . GLU A 1 198 ? 16.147 3.894 8.287 1.00 88.50 198 GLU A C 1
ATOM 1633 O O . GLU A 1 198 ? 17.280 4.195 7.914 1.00 88.50 198 GLU A O 1
ATOM 1638 N N . LEU A 1 199 ? 15.566 2.729 7.990 1.00 89.12 199 LEU A N 1
ATOM 1639 C CA . LEU A 1 199 ? 16.180 1.651 7.218 1.00 89.12 199 LEU A CA 1
ATOM 1640 C C . LEU A 1 199 ? 15.361 1.324 5.966 1.00 89.12 199 LEU A C 1
ATOM 1642 O O . LEU A 1 199 ? 14.155 1.585 5.905 1.00 89.12 199 LEU A O 1
ATOM 1646 N N . ASP A 1 200 ? 15.982 0.654 4.999 1.00 89.06 200 ASP A N 1
ATOM 1647 C CA . ASP A 1 200 ? 15.281 0.146 3.817 1.00 89.06 200 ASP A CA 1
ATOM 1648 C C . ASP A 1 200 ? 14.158 -0.823 4.215 1.00 89.06 200 ASP A C 1
ATOM 1650 O O . ASP A 1 200 ? 13.039 -0.734 3.703 1.00 89.06 200 ASP A O 1
ATOM 1654 N N . SER A 1 201 ? 14.387 -1.669 5.224 1.00 90.69 201 SER A N 1
ATOM 1655 C CA . SER A 1 201 ? 13.339 -2.494 5.838 1.00 90.69 201 SER A CA 1
ATOM 1656 C C . SER A 1 201 ? 12.113 -1.693 6.309 1.00 90.69 201 SER A C 1
ATOM 1658 O O . SER A 1 201 ? 10.993 -2.187 6.176 1.00 90.69 201 SER A O 1
ATOM 1660 N N . ASP A 1 202 ? 12.262 -0.448 6.784 1.00 92.56 202 ASP A N 1
ATOM 1661 C CA . ASP A 1 202 ? 11.118 0.407 7.150 1.00 92.56 202 ASP A CA 1
ATOM 1662 C C . ASP A 1 202 ? 10.352 0.897 5.922 1.00 92.56 202 ASP A C 1
ATOM 1664 O O . ASP A 1 202 ? 9.122 1.003 5.955 1.00 92.56 202 ASP A O 1
ATOM 1668 N N . VAL A 1 203 ? 11.056 1.170 4.821 1.00 92.62 203 VAL A N 1
ATOM 1669 C CA . VAL A 1 203 ? 10.440 1.528 3.535 1.00 92.62 203 VAL A CA 1
ATOM 1670 C C . VAL A 1 203 ? 9.643 0.343 2.990 1.00 92.62 203 VAL A C 1
ATOM 1672 O O . VAL A 1 203 ? 8.502 0.519 2.548 1.00 92.62 203 VAL A O 1
ATOM 1675 N N . ILE A 1 204 ? 10.201 -0.868 3.067 1.00 93.94 204 ILE A N 1
ATOM 1676 C CA . ILE A 1 204 ? 9.532 -2.111 2.661 1.00 93.94 204 ILE A CA 1
ATOM 1677 C C . ILE A 1 204 ? 8.279 -2.342 3.509 1.00 93.94 204 ILE A C 1
ATOM 1679 O O . ILE A 1 204 ? 7.197 -2.538 2.954 1.00 93.94 204 ILE A O 1
ATOM 1683 N N . ILE A 1 205 ? 8.392 -2.259 4.839 1.00 94.81 205 ILE A N 1
ATOM 1684 C CA . ILE A 1 205 ? 7.258 -2.407 5.765 1.00 94.81 205 ILE A CA 1
ATOM 1685 C C . ILE A 1 205 ? 6.192 -1.356 5.479 1.00 94.81 205 ILE A C 1
ATOM 1687 O O . ILE A 1 205 ? 5.019 -1.700 5.364 1.00 94.81 205 ILE A O 1
ATOM 1691 N N . THR A 1 206 ? 6.583 -0.095 5.290 1.00 94.44 206 THR A N 1
ATOM 1692 C CA . THR A 1 206 ? 5.66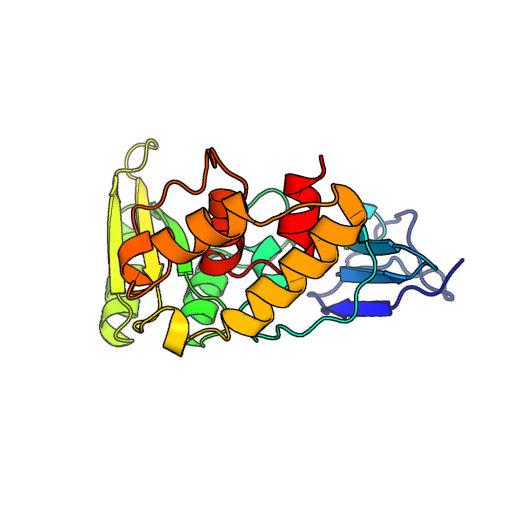1 0.991 4.933 1.00 94.44 206 THR A CA 1
ATOM 1693 C C . THR A 1 206 ? 4.905 0.660 3.649 1.00 94.44 206 THR A C 1
ATOM 1695 O O . THR A 1 206 ? 3.681 0.802 3.595 1.00 94.44 206 THR A O 1
ATOM 1698 N N . GLY A 1 207 ? 5.605 0.167 2.624 1.00 94.88 207 GLY A N 1
ATOM 1699 C CA . GLY A 1 207 ? 4.977 -0.282 1.388 1.00 94.88 207 GLY A CA 1
ATOM 1700 C C . GLY A 1 207 ? 4.016 -1.442 1.598 1.00 94.88 207 GLY A C 1
ATOM 1701 O O . GLY A 1 207 ? 2.891 -1.394 1.100 1.00 94.88 207 GLY A O 1
ATOM 1702 N N . LEU A 1 208 ? 4.417 -2.442 2.380 1.00 95.69 208 LEU A N 1
ATOM 1703 C CA . LEU A 1 208 ? 3.589 -3.596 2.700 1.00 95.69 208 LEU A CA 1
ATOM 1704 C C . LEU A 1 208 ? 2.309 -3.169 3.418 1.00 95.69 208 LEU A C 1
ATOM 1706 O O . LEU A 1 208 ? 1.225 -3.467 2.933 1.00 95.69 208 LEU A O 1
ATOM 1710 N N . ILE A 1 209 ? 2.402 -2.412 4.514 1.00 95.62 209 ILE A N 1
ATOM 1711 C CA . ILE A 1 209 ? 1.239 -2.067 5.343 1.00 95.62 209 ILE A CA 1
ATOM 1712 C C . ILE A 1 209 ? 0.317 -1.037 4.680 1.00 95.62 209 ILE A C 1
ATOM 1714 O O . ILE A 1 209 ? -0.906 -1.109 4.821 1.00 95.62 209 ILE A O 1
ATOM 1718 N N . LEU A 1 210 ? 0.865 -0.111 3.885 1.00 94.25 210 LEU A N 1
ATOM 1719 C CA . LEU A 1 210 ? 0.067 0.849 3.116 1.00 94.25 210 LEU A CA 1
ATOM 1720 C C . LEU A 1 210 ? -0.413 0.271 1.776 1.00 94.25 210 LEU A C 1
ATOM 1722 O O . LEU A 1 210 ? -1.199 0.912 1.073 1.00 94.25 210 LEU A O 1
ATOM 1726 N N . GLY A 1 211 ? -0.025 -0.955 1.423 1.00 95.62 211 GLY A N 1
ATOM 1727 C CA . GLY A 1 211 ? -0.478 -1.629 0.209 1.00 95.62 211 GLY A CA 1
ATOM 1728 C C . GLY A 1 211 ? 0.102 -1.033 -1.070 1.00 95.62 211 GLY A C 1
ATOM 1729 O O . GLY A 1 211 ? -0.570 -1.011 -2.105 1.00 95.62 211 GLY A O 1
ATOM 1730 N N . TYR A 1 212 ? 1.318 -0.504 -1.005 1.00 94.56 212 TYR A N 1
ATOM 1731 C CA . TYR A 1 212 ? 2.047 -0.010 -2.160 1.00 94.56 212 TYR A CA 1
ATOM 1732 C C . TYR A 1 212 ? 2.631 -1.165 -2.972 1.00 94.56 212 TYR A C 1
ATOM 1734 O O . TYR A 1 212 ? 3.033 -2.186 -2.421 1.00 94.56 212 TYR A O 1
ATOM 1742 N N . PRO A 1 213 ? 2.720 -1.023 -4.298 1.00 93.56 213 PRO A N 1
ATOM 1743 C CA . PRO A 1 213 ? 3.404 -2.011 -5.109 1.00 93.56 213 PRO A CA 1
ATOM 1744 C C . PRO A 1 213 ? 4.915 -1.978 -4.842 1.00 93.56 213 PRO A C 1
ATOM 1746 O O . PRO A 1 213 ? 5.498 -0.898 -4.721 1.00 93.56 213 PRO A O 1
ATOM 1749 N N . VAL A 1 214 ? 5.553 -3.152 -4.860 1.00 94.62 214 VAL A N 1
ATOM 1750 C CA . VAL A 1 214 ? 6.993 -3.356 -4.584 1.00 94.62 214 VAL A CA 1
ATOM 1751 C C . VAL A 1 214 ? 7.884 -2.392 -5.372 1.00 94.62 214 VAL A C 1
ATOM 1753 O O . VAL A 1 214 ? 8.814 -1.792 -4.841 1.00 94.62 214 VAL A O 1
ATOM 1756 N N . TRP A 1 215 ? 7.569 -2.158 -6.646 1.00 92.81 215 TRP A N 1
ATOM 1757 C CA . TRP A 1 215 ? 8.371 -1.267 -7.484 1.00 92.81 215 TRP A CA 1
ATOM 1758 C C . TRP A 1 215 ? 8.419 0.185 -6.986 1.00 92.81 215 TRP A C 1
ATOM 1760 O O . TRP A 1 215 ? 9.357 0.911 -7.309 1.00 92.81 215 TRP A O 1
ATOM 1770 N N . SER A 1 216 ? 7.421 0.635 -6.220 1.00 93.06 216 SER A N 1
ATOM 1771 C CA . SER A 1 216 ? 7.403 2.001 -5.689 1.00 93.06 216 SER A CA 1
ATOM 1772 C C . SER A 1 216 ? 8.335 2.164 -4.498 1.00 93.06 216 SER A C 1
ATOM 1774 O O . SER A 1 216 ? 9.011 3.184 -4.416 1.00 93.06 216 SER A O 1
ATOM 1776 N N . THR A 1 217 ? 8.442 1.156 -3.630 1.00 92.88 217 THR A N 1
ATOM 1777 C CA . THR A 1 217 ? 9.409 1.168 -2.525 1.00 92.88 217 THR A CA 1
ATOM 1778 C C . THR A 1 217 ? 10.826 1.010 -3.053 1.00 92.88 217 THR A C 1
ATOM 1780 O O . THR A 1 217 ? 11.709 1.732 -2.621 1.00 92.88 217 THR A O 1
ATOM 1783 N N . VAL A 1 218 ? 11.034 0.154 -4.063 1.00 91.94 218 VAL A N 1
ATOM 1784 C CA . VAL A 1 218 ? 12.338 0.014 -4.741 1.00 91.94 218 VAL A CA 1
ATOM 1785 C C . VAL A 1 218 ? 12.792 1.338 -5.343 1.00 91.94 218 VAL A C 1
ATOM 1787 O O . VAL A 1 218 ? 13.957 1.697 -5.237 1.00 91.94 218 VAL A O 1
ATOM 1790 N N . TYR A 1 219 ? 11.874 2.089 -5.954 1.00 91.56 219 TYR A N 1
ATOM 1791 C CA . TYR A 1 219 ? 12.190 3.420 -6.460 1.00 91.56 219 TYR A CA 1
ATOM 1792 C C . TYR A 1 219 ? 12.622 4.384 -5.346 1.00 91.56 219 TYR A C 1
ATOM 1794 O O . TYR A 1 219 ? 13.542 5.158 -5.570 1.00 91.56 219 TYR A O 1
ATOM 1802 N N . VAL A 1 220 ? 11.977 4.343 -4.173 1.00 88.50 220 VAL A N 1
ATOM 1803 C CA . VAL A 1 220 ? 12.330 5.204 -3.030 1.00 88.50 220 VAL A CA 1
ATOM 1804 C C . VAL A 1 220 ? 13.702 4.849 -2.463 1.00 88.50 220 VAL A C 1
ATOM 1806 O O . VAL A 1 220 ? 14.493 5.756 -2.258 1.00 88.50 220 VAL A O 1
ATOM 1809 N N . MET A 1 221 ? 13.999 3.561 -2.278 1.00 85.62 221 MET A N 1
ATOM 1810 C CA . MET A 1 221 ? 15.294 3.091 -1.754 1.00 85.62 221 MET A CA 1
ATOM 1811 C C . MET A 1 221 ? 16.464 3.367 -2.715 1.00 85.62 221 MET A C 1
ATOM 1813 O O . MET A 1 221 ? 17.621 3.345 -2.317 1.00 85.62 221 MET A O 1
ATOM 1817 N N . TRP A 1 222 ? 16.183 3.613 -4.000 1.00 78.44 222 TRP A N 1
ATOM 1818 C CA . TRP A 1 222 ? 17.206 3.870 -5.018 1.00 78.44 222 TRP A CA 1
ATOM 1819 C C . TRP A 1 222 ? 17.485 5.364 -5.284 1.00 78.44 222 TRP A C 1
ATOM 1821 O O . TRP A 1 222 ? 18.408 5.682 -6.038 1.00 78.44 222 TRP A O 1
ATOM 1831 N N . MET A 1 223 ? 16.686 6.285 -4.736 1.00 69.06 223 MET A N 1
ATOM 1832 C CA . MET A 1 223 ? 16.916 7.732 -4.890 1.00 69.06 223 MET A CA 1
ATOM 1833 C C . MET A 1 223 ? 17.917 8.257 -3.869 1.00 69.06 223 MET A C 1
ATOM 1835 O O . MET A 1 223 ? 18.745 9.097 -4.290 1.00 69.06 223 MET A O 1
#

Secondary structure (DSSP, 8-state):
-PPPEEEE--S---S---S-B-TTSPBP-EEEEEE-SSEEEEEEEETTEEEEEEEEE--------TTS-HHHHHTTSS---TT--HHHHHHHHHHTTSSSEEEEEEEHHHHHHHHHHHHHTT-EEEEEE-SSTTEEEEEEE-SSBHHHHS-HHHHHHHHHHHHHHHTS--HHHHHHHHHHHTT-BGGGGGG---SS--SHHHHHHHHHHHT--HHHHHHHHT-